Protein AF-A0A527W1V8-F1 (afdb_monomer)

Secondary structure (DSSP, 8-state):
--SHHHHHHHHHHHH----TT----TTS---S---HHHHHHHHHHHHHHTT-SEEEEEEEPS-GGG--EEEEEETTTTS--HHHHHHTSGGGHHHHHHHTT----EEEE-S--TTHHHHHHT-TT-EE---SSTT-EEEEEEEEEGGGEEEEEEEE-TT----HHHHHHHHHHHHTT--

Nearest PDB structures (foldseek):
  6cbq-assembly1_A  TM=5.911E-01  e=3.762E-04  Pseudomonas aeruginosa
  4d2o-assembly2_B  TM=4.724E-01  e=5.313E-01  Citrobacter freundii
  6sua-assembly2_C  TM=4.058E-01  e=2.717E+00  Homo sapiens
  5f82-assembly2_B  TM=4.172E-01  e=3.460E+00  Pseudomonas aeruginosa
  3tsg-assembly2_B  TM=4.278E-01  e=4.406E+00  Acinetobacter baumannii

Mean predicted aligned error: 10.1 Å

Sequence (179 aa):
MKHAQVKEAAAALFNDQRNPFGAFSLGSETHHAATIPDAVRRCRWIAVDINASAFGLYFVSPSPERARLVACFDSDYPSTAVATKFISGANGEDVVRHSRVSTAPRWWADDGIAGSRQVFQSLAWAEPTAPLAPGTNGIALPVHADRGQCGLVVFLGSEMALSDDTLCEIHARSFALFA

Structure (mmCIF, N/CA/C/O backbone):
data_AF-A0A527W1V8-F1
#
_entry.id   AF-A0A527W1V8-F1
#
loop_
_atom_site.group_PDB
_atom_site.id
_atom_site.type_symbol
_atom_site.label_atom_id
_atom_site.label_alt_id
_atom_site.label_comp_id
_atom_site.label_asym_id
_atom_site.label_entity_id
_atom_site.label_seq_id
_atom_site.pdbx_PDB_ins_code
_atom_site.Cartn_x
_atom_site.Cartn_y
_atom_site.Cartn_z
_atom_site.occupancy
_atom_site.B_iso_or_equiv
_atom_site.auth_seq_id
_atom_site.auth_comp_id
_atom_site.auth_asym_id
_atom_site.auth_atom_id
_atom_site.pdbx_PDB_model_num
ATOM 1 N N . MET A 1 1 ? 7.819 -43.678 20.811 1.00 53.12 1 MET A N 1
ATOM 2 C CA . MET A 1 1 ? 6.892 -43.158 19.778 1.00 53.12 1 MET A CA 1
ATOM 3 C C . MET A 1 1 ? 6.247 -41.863 20.272 1.00 53.12 1 MET A C 1
ATOM 5 O O . MET A 1 1 ? 5.216 -41.966 20.921 1.00 53.12 1 MET A O 1
ATOM 9 N N . LYS A 1 2 ? 6.861 -40.670 20.111 1.00 53.88 2 LYS A N 1
ATOM 10 C CA . LYS A 1 2 ? 6.212 -39.438 20.633 1.00 53.88 2 LYS A CA 1
ATOM 11 C C . LYS A 1 2 ? 6.637 -38.044 20.134 1.00 53.88 2 LYS A C 1
ATOM 13 O O . LYS A 1 2 ? 6.031 -37.083 20.576 1.00 53.88 2 LYS A O 1
ATOM 18 N N . HIS A 1 3 ? 7.586 -37.886 19.207 1.00 44.41 3 HIS A N 1
ATOM 19 C CA . HIS A 1 3 ? 7.917 -36.541 18.681 1.00 44.41 3 HIS A CA 1
ATOM 20 C C . HIS A 1 3 ? 7.913 -36.442 17.153 1.00 44.41 3 HIS A C 1
ATOM 22 O O . HIS A 1 3 ? 7.476 -35.427 16.620 1.00 44.41 3 HIS A O 1
ATOM 28 N N . ALA A 1 4 ? 8.300 -37.506 16.445 1.00 47.44 4 ALA A N 1
ATOM 29 C CA . ALA A 1 4 ? 8.276 -37.522 14.981 1.00 47.44 4 ALA A CA 1
ATOM 30 C C . ALA A 1 4 ? 6.845 -37.417 14.414 1.00 47.44 4 ALA A C 1
ATOM 32 O O . ALA A 1 4 ? 6.581 -36.563 13.578 1.00 47.44 4 ALA A O 1
ATOM 33 N N . GLN A 1 5 ? 5.898 -38.185 14.967 1.00 51.88 5 GLN A N 1
ATOM 34 C CA . GLN A 1 5 ? 4.497 -38.200 14.514 1.00 51.88 5 GLN A CA 1
ATOM 35 C C . GLN A 1 5 ? 3.748 -36.879 14.762 1.00 51.88 5 GLN A C 1
ATOM 37 O O . GLN A 1 5 ? 2.849 -36.535 14.004 1.00 51.88 5 GLN A O 1
ATOM 42 N N . VAL A 1 6 ? 4.123 -36.109 15.791 1.00 54.50 6 VAL A N 1
ATOM 43 C CA . VAL A 1 6 ? 3.497 -34.803 16.083 1.00 54.50 6 VAL A CA 1
ATOM 44 C C . VAL A 1 6 ? 3.966 -33.741 15.086 1.00 54.50 6 VAL A C 1
ATOM 46 O O . VAL A 1 6 ? 3.180 -32.902 14.658 1.00 54.50 6 VAL A O 1
ATOM 49 N N . LYS A 1 7 ? 5.236 -33.805 14.670 1.00 52.09 7 LYS A N 1
ATOM 50 C CA . LYS A 1 7 ? 5.808 -32.889 13.676 1.00 52.09 7 LYS A CA 1
ATOM 51 C C . LYS A 1 7 ? 5.225 -33.135 12.282 1.00 52.09 7 LYS A C 1
ATOM 53 O O . LYS A 1 7 ? 4.950 -32.188 11.555 1.00 52.09 7 LYS A O 1
ATOM 58 N N . GLU A 1 8 ? 4.993 -34.401 11.952 1.00 49.06 8 GLU A N 1
ATOM 59 C CA . GLU A 1 8 ? 4.400 -34.834 10.686 1.00 49.06 8 GLU A CA 1
ATOM 60 C C . GLU A 1 8 ? 2.903 -34.478 10.604 1.00 49.06 8 GLU A C 1
ATOM 62 O O . GLU A 1 8 ? 2.447 -33.957 9.590 1.00 49.06 8 GLU A O 1
ATOM 67 N N . ALA A 1 9 ? 2.159 -34.628 11.708 1.00 49.16 9 ALA A N 1
ATOM 68 C CA . ALA A 1 9 ? 0.758 -34.205 11.799 1.00 49.16 9 ALA A CA 1
ATOM 69 C C . ALA A 1 9 ? 0.583 -32.672 11.767 1.00 49.16 9 ALA A C 1
ATOM 71 O O . ALA A 1 9 ? -0.358 -32.174 11.153 1.00 49.16 9 ALA A O 1
ATOM 72 N N . ALA A 1 10 ? 1.497 -31.912 12.382 1.00 48.56 10 ALA A N 1
ATOM 73 C CA . ALA A 1 10 ? 1.484 -30.451 12.309 1.00 48.56 10 ALA A CA 1
ATOM 74 C C . ALA A 1 10 ? 1.808 -29.952 10.891 1.00 48.56 10 ALA A C 1
ATOM 76 O O . ALA A 1 10 ? 1.121 -29.071 10.384 1.00 48.56 10 ALA A O 1
ATOM 77 N N . ALA A 1 11 ? 2.797 -30.553 10.220 1.00 49.84 11 ALA A N 1
ATOM 78 C CA . ALA A 1 11 ? 3.128 -30.225 8.834 1.00 49.84 11 ALA A CA 1
ATOM 79 C C . ALA A 1 11 ? 1.966 -30.524 7.869 1.00 49.84 11 ALA A C 1
ATOM 81 O O . ALA A 1 11 ? 1.719 -29.741 6.956 1.00 49.84 11 ALA A O 1
ATOM 82 N N . ALA A 1 12 ? 1.215 -31.605 8.101 1.00 47.03 12 ALA A N 1
ATOM 83 C CA . ALA A 1 12 ? 0.026 -31.929 7.316 1.00 47.03 12 ALA A CA 1
ATOM 84 C C . ALA A 1 12 ? -1.100 -30.888 7.482 1.00 47.03 12 ALA A C 1
ATOM 86 O O . ALA A 1 12 ? -1.740 -30.535 6.498 1.00 47.03 12 ALA A O 1
ATOM 87 N N . LEU A 1 13 ? -1.293 -30.334 8.687 1.00 47.06 13 LEU A N 1
ATOM 88 C CA . LEU A 1 13 ? -2.313 -29.308 8.957 1.00 47.06 13 LEU A CA 1
ATOM 89 C C . LEU A 1 13 ? -2.000 -27.948 8.309 1.00 47.06 13 LEU A C 1
ATOM 91 O O . LEU A 1 13 ? -2.918 -27.275 7.851 1.00 47.06 13 LEU A O 1
ATOM 95 N N . PHE A 1 14 ? -0.724 -27.556 8.220 1.00 48.41 14 PHE A N 1
ATOM 96 C CA . PHE A 1 14 ? -0.320 -26.328 7.513 1.00 48.41 14 PHE A CA 1
ATOM 97 C C . PHE A 1 14 ? -0.379 -26.465 5.986 1.00 48.41 14 PHE A C 1
ATOM 99 O O . PHE A 1 14 ? -0.530 -25.466 5.287 1.00 48.41 14 PHE A O 1
ATOM 106 N N . ASN A 1 15 ? -0.283 -27.689 5.462 1.00 46.31 15 ASN A N 1
ATOM 107 C CA . ASN A 1 15 ? -0.299 -27.946 4.021 1.00 46.31 15 ASN A CA 1
ATOM 108 C C . ASN A 1 15 ? -1.724 -28.080 3.444 1.00 46.31 15 ASN A C 1
ATOM 110 O O . ASN A 1 15 ? -1.905 -28.023 2.229 1.00 46.31 15 ASN A O 1
ATOM 114 N N . ASP A 1 16 ? -2.734 -28.251 4.307 1.00 40.59 16 ASP A N 1
ATOM 115 C CA . ASP A 1 16 ? -4.131 -28.486 3.915 1.00 40.59 16 ASP A CA 1
ATOM 116 C C . ASP A 1 16 ? -5.007 -27.220 3.880 1.00 40.59 16 ASP A C 1
ATOM 118 O O . ASP A 1 16 ? -6.198 -27.304 3.572 1.00 40.59 16 ASP A O 1
ATOM 122 N N . GLN A 1 17 ? -4.438 -26.020 4.075 1.00 43.31 17 GLN A N 1
ATOM 123 C CA . GLN A 1 17 ? -5.084 -24.778 3.625 1.00 43.31 17 GLN A CA 1
ATOM 124 C C . GLN A 1 17 ? -5.008 -24.674 2.093 1.00 43.31 17 GLN A C 1
ATOM 126 O O . GLN A 1 17 ? -4.329 -23.831 1.507 1.00 43.31 17 GLN A O 1
ATOM 131 N N . ARG A 1 18 ? -5.734 -25.570 1.421 1.00 44.97 18 ARG A N 1
ATOM 132 C CA . ARG A 1 18 ? -5.989 -25.526 -0.016 1.00 44.97 18 ARG A CA 1
ATOM 133 C C . ARG A 1 18 ? -6.897 -24.338 -0.322 1.00 44.97 18 ARG A C 1
ATOM 135 O O . ARG A 1 18 ? -8.117 -24.461 -0.376 1.00 44.97 18 ARG A O 1
ATOM 142 N N . ASN A 1 19 ? -6.281 -23.182 -0.546 1.00 44.94 19 ASN A N 1
ATOM 143 C CA . ASN A 1 19 ? -6.909 -22.081 -1.263 1.00 44.94 19 ASN A CA 1
ATOM 144 C C . ASN A 1 19 ? -7.296 -22.598 -2.671 1.00 44.94 19 ASN A C 1
ATOM 146 O O . ASN A 1 19 ? -6.434 -23.184 -3.337 1.00 44.94 19 ASN A O 1
ATOM 150 N N . PRO A 1 20 ? -8.544 -22.418 -3.154 1.00 42.06 20 PRO A N 1
ATOM 151 C CA . PRO A 1 20 ? -9.000 -22.917 -4.461 1.00 42.06 20 PRO A CA 1
ATOM 152 C C . PRO A 1 20 ? -8.223 -22.375 -5.679 1.00 42.06 20 PRO A C 1
ATOM 154 O O . PRO A 1 20 ? -8.508 -22.773 -6.805 1.00 42.06 20 PRO A O 1
ATOM 157 N N . PHE A 1 21 ? -7.223 -21.510 -5.466 1.00 48.81 21 PHE A N 1
ATOM 158 C CA . PHE A 1 21 ? -6.345 -20.944 -6.495 1.00 48.81 21 PHE A CA 1
ATOM 159 C C . PHE A 1 21 ? -4.847 -21.249 -6.299 1.00 48.81 21 PHE A C 1
ATOM 161 O O . PHE A 1 21 ? -4.012 -20.642 -6.965 1.00 48.81 21 PHE A O 1
ATOM 168 N N . GLY A 1 22 ? -4.508 -22.213 -5.437 1.00 40.72 22 GLY A N 1
ATOM 169 C CA . GLY A 1 22 ? -3.139 -22.692 -5.227 1.00 40.72 22 GLY A CA 1
ATOM 170 C C . GLY A 1 22 ? -2.504 -22.160 -3.943 1.00 40.72 22 GLY A C 1
ATOM 171 O O . GLY A 1 22 ? -2.645 -20.990 -3.591 1.00 40.72 22 GLY A O 1
ATOM 172 N N . ALA A 1 23 ? -1.813 -23.046 -3.224 1.00 42.75 23 ALA A N 1
ATOM 173 C CA . ALA A 1 23 ? -1.013 -22.692 -2.061 1.00 42.75 23 ALA A CA 1
ATOM 174 C C . ALA A 1 23 ? 0.249 -21.958 -2.529 1.00 42.75 23 ALA A C 1
ATOM 176 O O . ALA A 1 23 ? 1.003 -22.467 -3.360 1.00 42.75 23 ALA A O 1
ATOM 177 N N . PHE A 1 24 ? 0.481 -20.757 -2.004 1.00 45.84 24 PHE A N 1
ATOM 178 C CA . PHE A 1 24 ? 1.740 -20.056 -2.208 1.00 45.84 24 PHE A CA 1
ATOM 179 C C . PHE A 1 24 ? 2.816 -20.769 -1.375 1.00 45.84 24 PHE A C 1
ATOM 181 O O . PHE A 1 24 ? 2.990 -20.489 -0.193 1.00 45.84 24 PHE A O 1
ATOM 188 N N . SER A 1 25 ? 3.500 -21.754 -1.958 1.00 44.41 25 SER A N 1
ATOM 189 C CA . SER A 1 25 ? 4.665 -22.375 -1.326 1.00 44.41 25 SER A CA 1
ATOM 190 C C . SER A 1 25 ? 5.898 -21.512 -1.581 1.00 44.41 25 SER A C 1
ATOM 192 O O . SER A 1 25 ? 6.248 -21.259 -2.736 1.00 44.41 25 SER A O 1
ATOM 194 N N . LEU A 1 26 ? 6.578 -21.098 -0.504 1.00 39.81 26 LEU A N 1
ATOM 195 C CA . LEU A 1 26 ? 7.950 -20.581 -0.542 1.00 39.81 26 LEU A CA 1
ATOM 196 C C . LEU A 1 26 ? 8.849 -21.626 -1.230 1.00 39.81 26 LEU A C 1
ATOM 198 O O . LEU A 1 26 ? 9.308 -22.568 -0.590 1.00 39.81 26 LEU A O 1
ATOM 202 N N . GLY A 1 27 ? 9.031 -21.509 -2.546 1.00 37.62 27 GLY A N 1
ATOM 203 C CA . GLY A 1 27 ? 9.784 -22.470 -3.360 1.00 37.62 27 GLY A CA 1
ATOM 204 C C . GLY A 1 27 ? 9.177 -22.804 -4.726 1.00 37.62 27 GLY A C 1
ATOM 205 O O . GLY A 1 27 ? 9.836 -23.481 -5.509 1.00 37.62 27 GLY A O 1
ATOM 206 N N . SER A 1 28 ? 7.962 -22.344 -5.047 1.00 43.03 28 SER A N 1
ATOM 207 C CA . SER A 1 28 ? 7.440 -22.449 -6.418 1.00 43.03 28 SER A CA 1
ATOM 208 C C . SER A 1 28 ? 8.150 -21.441 -7.323 1.00 43.03 28 SER A C 1
ATOM 210 O O . SER A 1 28 ? 8.181 -20.256 -7.004 1.00 43.03 28 SER A O 1
ATOM 212 N N . GLU A 1 29 ? 8.697 -21.913 -8.444 1.00 39.53 29 GLU A N 1
ATOM 213 C CA . GLU A 1 29 ? 9.436 -21.138 -9.449 1.00 39.53 29 GLU A CA 1
ATOM 214 C C . GLU A 1 29 ? 8.774 -19.783 -9.767 1.00 39.53 29 GLU A C 1
ATOM 216 O O . GLU A 1 29 ? 7.755 -19.698 -10.457 1.00 39.53 29 GLU A O 1
ATOM 221 N N . THR A 1 30 ? 9.373 -18.695 -9.282 1.00 46.50 30 THR A N 1
ATOM 222 C CA . THR A 1 30 ? 9.027 -17.319 -9.652 1.00 46.50 30 THR A CA 1
ATOM 223 C C . THR A 1 30 ? 9.681 -16.994 -10.994 1.00 46.50 30 THR A C 1
ATOM 225 O O . THR A 1 30 ? 10.710 -16.335 -11.059 1.00 46.50 30 THR A O 1
ATOM 228 N N . HIS A 1 31 ? 9.133 -17.535 -12.081 1.00 43.09 31 HIS A N 1
ATOM 229 C CA . HIS A 1 31 ? 9.553 -17.192 -13.446 1.00 43.09 31 HIS A CA 1
ATOM 230 C C . HIS A 1 31 ? 8.354 -17.029 -14.385 1.00 43.09 31 HIS A C 1
ATOM 232 O O . HIS A 1 31 ? 8.367 -17.478 -15.527 1.00 43.09 31 HIS A O 1
ATOM 238 N N . HIS A 1 32 ? 7.289 -16.379 -13.922 1.00 48.69 32 HIS A N 1
ATOM 239 C CA . HIS A 1 32 ? 6.312 -15.786 -14.831 1.00 48.69 32 HIS A CA 1
ATOM 240 C C . HIS A 1 32 ? 6.294 -14.290 -14.575 1.00 48.69 32 HIS A C 1
ATOM 242 O O . HIS A 1 32 ? 5.930 -13.867 -13.482 1.00 48.69 32 HIS A O 1
ATOM 248 N N . ALA A 1 33 ? 6.680 -13.509 -15.590 1.00 52.47 33 ALA A N 1
ATOM 249 C CA . ALA A 1 33 ? 6.511 -12.064 -15.580 1.00 52.47 33 ALA A CA 1
ATOM 250 C C . ALA A 1 33 ? 5.040 -11.770 -15.264 1.00 52.47 33 ALA A C 1
ATOM 252 O O . ALA A 1 33 ? 4.161 -12.050 -16.084 1.00 52.47 33 ALA A O 1
ATOM 253 N N . ALA A 1 34 ? 4.768 -11.299 -14.045 1.00 68.81 34 ALA A N 1
ATOM 254 C CA . ALA A 1 34 ? 3.409 -11.081 -13.586 1.00 68.81 34 ALA A CA 1
ATOM 255 C C . ALA A 1 34 ? 2.723 -10.090 -14.532 1.00 68.81 34 ALA A C 1
ATOM 257 O O . ALA A 1 34 ? 3.198 -8.972 -14.743 1.00 68.81 34 ALA A O 1
ATOM 258 N N . THR A 1 35 ? 1.607 -10.501 -15.135 1.00 88.25 35 THR A N 1
ATOM 259 C CA . THR A 1 35 ? 0.792 -9.568 -15.912 1.00 88.25 35 THR A CA 1
ATOM 260 C C . THR A 1 35 ? 0.148 -8.552 -14.962 1.00 88.25 35 THR A C 1
ATOM 262 O O . THR A 1 35 ? -0.026 -8.830 -13.773 1.00 88.25 35 THR A O 1
ATOM 265 N N . ILE A 1 36 ? -0.254 -7.377 -15.461 1.00 90.25 36 ILE A N 1
ATOM 266 C CA . ILE A 1 36 ? -0.986 -6.394 -14.637 1.00 90.25 36 ILE A CA 1
ATOM 267 C C . ILE A 1 36 ? -2.221 -7.032 -13.959 1.00 90.25 36 ILE A C 1
ATOM 269 O O . ILE A 1 36 ? -2.368 -6.860 -12.749 1.00 90.25 36 ILE A O 1
ATOM 273 N N . PRO A 1 37 ? -3.070 -7.824 -14.650 1.00 92.94 37 PRO A N 1
ATOM 274 C CA . PRO A 1 37 ? -4.161 -8.554 -14.000 1.00 92.94 37 PRO A CA 1
ATOM 275 C C . PRO A 1 37 ? -3.725 -9.495 -12.867 1.00 92.94 37 PRO A C 1
ATOM 277 O O . PRO A 1 37 ? -4.434 -9.606 -11.864 1.00 92.94 37 PRO A O 1
ATOM 280 N N . ASP A 1 38 ? -2.574 -10.162 -12.990 1.00 91.06 38 ASP A N 1
ATOM 281 C CA . ASP A 1 38 ? -2.059 -11.033 -11.927 1.00 91.06 38 ASP A CA 1
ATOM 282 C C . ASP A 1 38 ? -1.594 -10.225 -10.715 1.00 91.06 38 ASP A C 1
ATOM 284 O O . ASP A 1 38 ? -1.910 -10.590 -9.582 1.00 91.06 38 ASP A O 1
ATOM 288 N N . ALA A 1 39 ? -0.912 -9.100 -10.942 1.00 92.56 39 ALA A N 1
ATOM 289 C CA . ALA A 1 39 ? -0.515 -8.184 -9.879 1.00 92.56 39 ALA A CA 1
ATOM 290 C C . ALA A 1 39 ? -1.742 -7.601 -9.154 1.00 92.56 39 ALA A C 1
ATOM 292 O O . ALA A 1 39 ? -1.804 -7.636 -7.927 1.00 92.56 39 ALA A O 1
ATOM 293 N N . VAL A 1 40 ? -2.773 -7.180 -9.897 1.00 95.56 40 VAL A N 1
ATOM 294 C CA . VAL A 1 40 ? -4.064 -6.731 -9.340 1.00 95.56 40 VAL A CA 1
ATOM 295 C C . VAL A 1 40 ? -4.701 -7.828 -8.484 1.00 95.56 40 VAL A C 1
ATOM 297 O O . VAL A 1 40 ? -5.159 -7.556 -7.373 1.00 95.56 40 VAL A O 1
ATOM 300 N N . ARG A 1 41 ? -4.715 -9.084 -8.958 1.00 94.44 41 ARG A N 1
ATOM 301 C CA . ARG A 1 41 ? -5.256 -10.221 -8.195 1.00 94.44 41 ARG A CA 1
ATOM 302 C C . ARG A 1 41 ? -4.478 -10.449 -6.896 1.00 94.44 41 ARG A C 1
ATOM 304 O O . ARG A 1 41 ? -5.097 -10.669 -5.860 1.00 94.44 41 ARG A O 1
ATOM 311 N N . ARG A 1 42 ? -3.144 -10.385 -6.932 1.00 94.75 42 ARG A N 1
ATOM 312 C CA . ARG A 1 42 ? -2.296 -10.527 -5.736 1.00 94.75 42 ARG A CA 1
ATOM 313 C C . ARG A 1 42 ? -2.543 -9.395 -4.734 1.00 94.75 42 ARG A C 1
ATOM 315 O O . ARG A 1 42 ? -2.720 -9.682 -3.554 1.00 94.75 42 ARG A O 1
ATOM 322 N N . CYS A 1 43 ? -2.650 -8.146 -5.191 1.00 96.25 43 CYS A N 1
ATOM 323 C CA . CYS A 1 43 ? -2.986 -7.014 -4.323 1.00 96.25 43 CYS A CA 1
ATOM 324 C C . CYS A 1 43 ? -4.377 -7.145 -3.690 1.00 96.25 43 CYS A C 1
ATOM 326 O O . CYS A 1 43 ? -4.528 -6.818 -2.518 1.00 96.25 43 CYS A O 1
ATOM 328 N N . ARG A 1 44 ? -5.375 -7.677 -4.416 1.00 96.75 44 ARG A N 1
ATOM 329 C CA . ARG A 1 44 ? -6.706 -7.972 -3.847 1.00 96.75 44 ARG A CA 1
ATOM 330 C C . ARG A 1 44 ? -6.624 -8.936 -2.670 1.00 96.75 44 ARG A C 1
ATOM 332 O O . ARG A 1 44 ? -7.260 -8.686 -1.657 1.00 96.75 44 ARG A O 1
ATOM 339 N N . TRP A 1 45 ? -5.832 -10.001 -2.786 1.00 95.56 45 TRP A N 1
ATOM 340 C CA . TRP A 1 45 ? -5.645 -10.943 -1.680 1.00 95.56 45 TRP A CA 1
ATOM 341 C C . TRP A 1 45 ? -4.968 -10.293 -0.478 1.00 95.56 45 TRP A C 1
ATOM 343 O O . TRP A 1 45 ? -5.452 -10.448 0.633 1.00 95.56 45 TRP A O 1
ATOM 353 N N . ILE A 1 46 ? -3.911 -9.504 -0.702 1.00 97.19 46 ILE A N 1
ATOM 354 C CA . ILE A 1 46 ? -3.256 -8.764 0.386 1.00 97.19 46 ILE A CA 1
ATOM 355 C C . ILE A 1 46 ? -4.255 -7.825 1.074 1.00 97.19 46 ILE A C 1
ATOM 357 O O . ILE A 1 46 ? -4.316 -7.793 2.298 1.00 97.19 46 ILE A O 1
ATOM 361 N N . ALA A 1 47 ? -5.061 -7.095 0.296 1.00 97.81 47 ALA A N 1
ATOM 362 C CA . ALA A 1 47 ? -6.066 -6.186 0.832 1.00 97.81 47 ALA A CA 1
ATOM 363 C C . ALA A 1 47 ? -7.110 -6.920 1.688 1.00 97.81 47 ALA A C 1
ATOM 365 O O . ALA A 1 47 ? -7.440 -6.441 2.766 1.00 97.81 47 ALA A O 1
ATOM 366 N N . VAL A 1 48 ? -7.577 -8.097 1.253 1.00 97.62 48 VAL A N 1
ATOM 367 C CA . VAL A 1 48 ? -8.490 -8.944 2.039 1.00 97.62 48 VAL A CA 1
ATOM 368 C C . VAL A 1 48 ? -7.854 -9.372 3.362 1.00 97.62 48 VAL A C 1
ATOM 370 O O . VAL A 1 48 ? -8.498 -9.249 4.400 1.00 97.62 48 VAL A O 1
ATOM 373 N N . ASP A 1 49 ? -6.596 -9.816 3.345 1.00 96.56 49 ASP A N 1
ATOM 374 C CA . ASP A 1 49 ? -5.915 -10.338 4.538 1.00 96.56 49 ASP A CA 1
ATOM 375 C C . ASP A 1 49 ? -5.754 -9.283 5.645 1.00 96.56 49 ASP A C 1
ATOM 377 O O . ASP A 1 49 ? -5.794 -9.615 6.828 1.00 96.56 49 ASP A O 1
ATOM 381 N N . ILE A 1 50 ? -5.614 -8.009 5.267 1.00 96.94 50 ILE A N 1
ATOM 382 C CA . ILE A 1 50 ? -5.470 -6.883 6.208 1.00 96.94 50 ILE A CA 1
ATOM 383 C C . ILE A 1 50 ? -6.738 -6.042 6.347 1.00 96.94 50 ILE A C 1
ATOM 385 O O . ILE A 1 50 ? -6.693 -4.965 6.940 1.00 96.94 50 ILE A O 1
ATOM 389 N N . ASN A 1 51 ? -7.855 -6.496 5.779 1.00 97.50 51 ASN A N 1
ATOM 390 C CA . ASN A 1 51 ? -9.129 -5.779 5.749 1.00 97.50 51 ASN A CA 1
ATOM 391 C C . ASN A 1 51 ? -9.030 -4.336 5.194 1.00 97.50 51 ASN A C 1
ATOM 393 O O . ASN A 1 51 ? -9.658 -3.399 5.691 1.00 97.50 51 ASN A O 1
ATOM 397 N N . ALA A 1 52 ? -8.213 -4.138 4.159 1.00 97.75 52 ALA A N 1
ATOM 398 C CA . ALA A 1 52 ? -8.177 -2.902 3.385 1.00 97.75 52 ALA A CA 1
ATOM 399 C C . ALA A 1 52 ? -9.322 -2.879 2.360 1.00 97.75 52 ALA A C 1
ATOM 401 O O . ALA A 1 52 ? -9.570 -3.856 1.652 1.00 97.75 52 ALA A O 1
ATOM 402 N N . SER A 1 53 ? -9.999 -1.739 2.240 1.00 96.75 53 SER A N 1
ATOM 403 C CA . SER A 1 53 ? -11.105 -1.540 1.299 1.00 96.75 53 SER A CA 1
ATOM 404 C C . SER A 1 53 ? -10.641 -1.177 -0.112 1.00 96.75 53 SER A C 1
ATOM 406 O O . SER A 1 53 ? -11.384 -1.376 -1.073 1.00 96.75 53 SER A O 1
ATOM 408 N N . ALA A 1 54 ? -9.419 -0.661 -0.259 1.00 97.50 54 ALA A N 1
ATOM 409 C CA . ALA A 1 54 ? -8.824 -0.346 -1.551 1.00 97.50 54 ALA A CA 1
ATOM 410 C C . ALA A 1 54 ? -7.299 -0.500 -1.527 1.00 97.50 54 ALA A C 1
ATOM 412 O O . ALA A 1 54 ? -6.663 -0.522 -0.472 1.00 97.50 54 ALA A O 1
ATOM 413 N N . PHE A 1 55 ? -6.707 -0.581 -2.716 1.00 98.00 55 PHE A N 1
ATOM 414 C CA . PHE A 1 55 ? -5.261 -0.603 -2.898 1.00 98.00 55 PHE A CA 1
ATOM 415 C C . PHE A 1 55 ? -4.859 0.105 -4.190 1.00 98.00 55 PHE A C 1
ATOM 417 O O . PHE A 1 55 ? -5.671 0.266 -5.101 1.00 98.00 55 PHE A O 1
ATOM 424 N N . GLY A 1 56 ? -3.584 0.463 -4.297 1.00 96.62 56 GLY A N 1
ATOM 425 C CA . GLY A 1 56 ? -2.991 0.995 -5.516 1.00 96.62 56 GLY A CA 1
ATOM 426 C C . GLY A 1 56 ? -1.505 0.692 -5.605 1.00 96.62 56 GLY A C 1
ATOM 427 O O . GLY A 1 56 ? -0.818 0.620 -4.587 1.00 96.62 56 GLY A O 1
ATOM 428 N N . LEU A 1 57 ? -1.011 0.524 -6.830 1.00 95.62 57 LEU A N 1
ATOM 429 C CA . LEU A 1 57 ? 0.418 0.472 -7.112 1.00 95.62 57 LEU A CA 1
ATOM 430 C C . LEU A 1 57 ? 0.837 1.727 -7.874 1.00 95.62 57 LEU A C 1
ATOM 432 O O . LEU A 1 57 ? 0.251 2.062 -8.905 1.00 95.62 57 LEU A O 1
ATOM 436 N N . TYR A 1 58 ? 1.896 2.376 -7.401 1.00 94.12 58 TYR A N 1
ATOM 437 C CA . TYR A 1 58 ? 2.420 3.611 -7.969 1.00 94.12 58 TYR A CA 1
ATOM 438 C C . TYR A 1 58 ? 3.914 3.477 -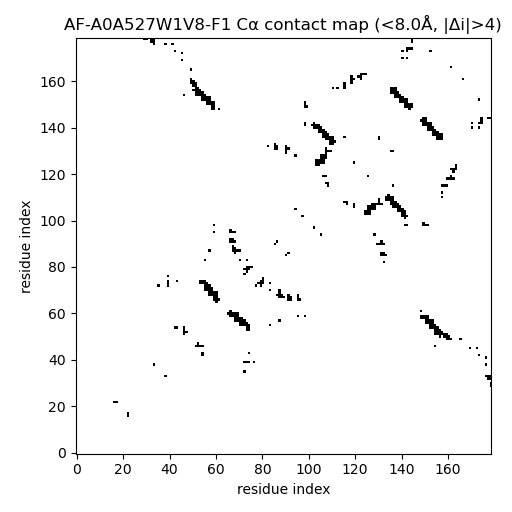8.246 1.00 94.12 58 TYR A C 1
ATOM 440 O O . TYR A 1 58 ? 4.661 2.999 -7.398 1.00 94.12 58 TYR A O 1
ATOM 448 N N . PHE A 1 59 ? 4.375 3.950 -9.400 1.00 91.62 59 PHE A N 1
ATOM 449 C CA . PHE A 1 59 ? 5.796 4.178 -9.631 1.00 91.62 59 PHE A CA 1
ATOM 450 C C . PHE A 1 59 ? 6.210 5.531 -9.073 1.00 91.62 59 PHE A C 1
ATOM 452 O O . PHE A 1 59 ? 5.508 6.532 -9.234 1.00 91.62 59 PHE A O 1
ATOM 459 N N . VAL A 1 60 ? 7.392 5.572 -8.472 1.00 90.38 60 VAL A N 1
ATOM 460 C CA . VAL A 1 60 ? 8.055 6.822 -8.128 1.00 90.38 60 VAL A CA 1
ATOM 461 C C . VAL A 1 60 ? 8.721 7.362 -9.391 1.00 90.38 60 VAL A C 1
ATOM 463 O O . VAL A 1 60 ? 9.520 6.672 -10.025 1.00 90.38 60 VAL A O 1
ATOM 466 N N . SER A 1 61 ? 8.395 8.596 -9.789 1.00 84.50 61 SER A N 1
ATOM 467 C CA . SER A 1 61 ? 9.026 9.218 -10.957 1.00 84.50 61 SER A CA 1
ATOM 468 C C . SER A 1 61 ? 10.551 9.239 -10.791 1.00 84.50 61 SER A C 1
ATOM 470 O O . SER A 1 61 ? 11.027 9.531 -9.697 1.00 84.50 61 SER A O 1
ATOM 472 N N . PRO A 1 62 ? 11.347 8.983 -11.846 1.00 75.38 62 PRO A N 1
ATOM 473 C CA . PRO A 1 62 ? 12.805 8.944 -11.728 1.00 75.38 62 PRO A CA 1
ATOM 474 C C . PRO A 1 62 ? 13.417 10.338 -11.522 1.00 75.38 62 PRO A C 1
ATOM 476 O O . PRO A 1 62 ? 14.463 10.453 -10.884 1.00 75.38 62 PRO A O 1
ATOM 479 N N . SER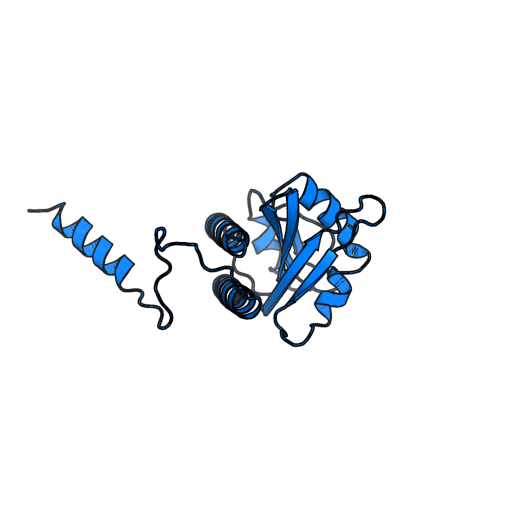 A 1 63 ? 12.745 11.403 -11.977 1.00 77.62 63 SER A N 1
ATOM 480 C CA . SER A 1 63 ? 13.226 12.786 -11.866 1.00 77.62 63 SER A CA 1
ATOM 481 C C . SER A 1 63 ? 13.101 13.338 -10.437 1.00 77.62 63 SER A C 1
ATOM 483 O O . SER A 1 63 ? 11.982 13.386 -9.919 1.00 77.62 63 SER A O 1
ATOM 485 N N . PRO A 1 64 ? 14.199 13.811 -9.815 1.00 69.19 64 PRO A N 1
ATOM 486 C CA . PRO A 1 64 ? 14.141 14.483 -8.518 1.00 69.19 64 PRO A CA 1
ATOM 487 C C . PRO A 1 64 ? 13.469 15.866 -8.596 1.00 69.19 64 PRO A C 1
ATOM 489 O O . PRO A 1 64 ? 12.834 16.282 -7.637 1.00 69.19 64 PRO A O 1
ATOM 492 N N . GLU A 1 65 ? 13.537 16.553 -9.742 1.00 71.31 65 GLU A N 1
ATOM 493 C CA . GLU A 1 65 ? 12.936 17.886 -9.949 1.00 71.31 65 GLU A CA 1
ATOM 494 C C . GLU A 1 65 ? 11.406 17.845 -10.089 1.00 71.31 65 GLU A C 1
ATOM 496 O O . GLU A 1 65 ? 10.729 18.870 -10.024 1.00 71.31 65 GLU A O 1
ATOM 501 N N . ARG A 1 66 ? 10.849 16.653 -10.332 1.00 73.31 66 ARG A N 1
ATOM 502 C CA . ARG A 1 66 ? 9.408 16.396 -10.445 1.00 73.31 66 ARG A CA 1
ATOM 503 C C . ARG A 1 66 ? 9.060 15.098 -9.727 1.00 73.31 66 ARG A C 1
ATOM 505 O O . ARG A 1 66 ? 8.570 14.151 -10.353 1.00 73.31 66 ARG A O 1
ATOM 512 N N . ALA A 1 67 ? 9.353 15.065 -8.431 1.00 81.38 67 ALA A N 1
ATOM 513 C CA . ALA A 1 67 ? 8.983 13.992 -7.520 1.00 81.38 67 ALA A CA 1
ATOM 514 C C . ALA A 1 67 ? 7.456 13.805 -7.517 1.00 81.38 67 ALA A C 1
ATOM 516 O O . ALA A 1 67 ? 6.716 14.635 -6.998 1.00 81.38 67 ALA A O 1
ATOM 517 N N . ARG A 1 68 ? 6.975 12.730 -8.147 1.00 88.12 68 ARG A N 1
ATOM 518 C CA . ARG A 1 68 ? 5.548 12.399 -8.211 1.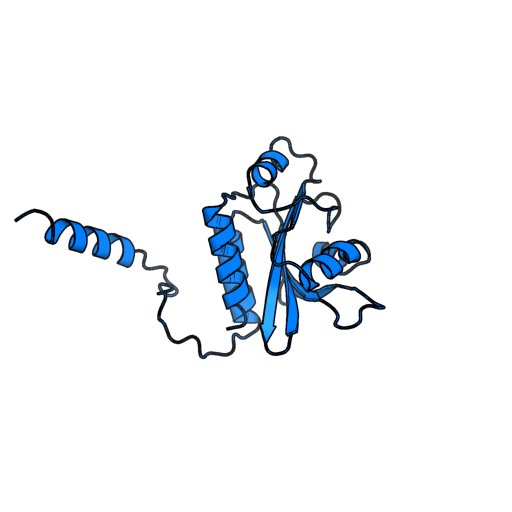00 88.12 68 ARG A CA 1
ATOM 519 C C . ARG A 1 68 ? 5.337 10.896 -8.213 1.00 88.12 68 ARG A C 1
ATOM 521 O O . ARG A 1 68 ? 6.203 10.144 -8.666 1.00 88.12 68 ARG A O 1
ATOM 528 N N . LEU A 1 69 ? 4.152 10.492 -7.787 1.00 91.75 69 LEU A N 1
ATOM 529 C CA . LEU A 1 69 ? 3.657 9.135 -7.952 1.00 91.75 69 LEU A CA 1
ATOM 530 C C . LEU A 1 69 ? 2.923 9.016 -9.291 1.00 91.75 69 LEU A C 1
ATOM 532 O O . LEU A 1 69 ? 2.168 9.904 -9.685 1.00 91.75 69 LEU A O 1
ATOM 536 N N . VAL A 1 70 ? 3.168 7.926 -10.010 1.00 91.44 70 VAL A N 1
ATOM 537 C CA . VAL A 1 70 ? 2.472 7.580 -11.252 1.00 91.44 70 VAL A CA 1
ATOM 538 C C . VAL A 1 70 ? 1.718 6.282 -11.016 1.00 91.44 70 VAL A C 1
ATOM 540 O O . VAL A 1 70 ? 2.339 5.239 -10.830 1.00 91.44 70 VAL A O 1
ATOM 543 N N . ALA A 1 71 ? 0.388 6.341 -11.006 1.00 92.81 71 ALA A N 1
ATOM 544 C CA . ALA A 1 71 ? -0.441 5.155 -10.822 1.00 92.81 71 ALA A CA 1
ATOM 545 C C . ALA A 1 71 ? -0.224 4.134 -11.950 1.00 92.81 71 ALA A C 1
ATOM 547 O O . ALA A 1 71 ? -0.265 4.481 -13.131 1.00 92.81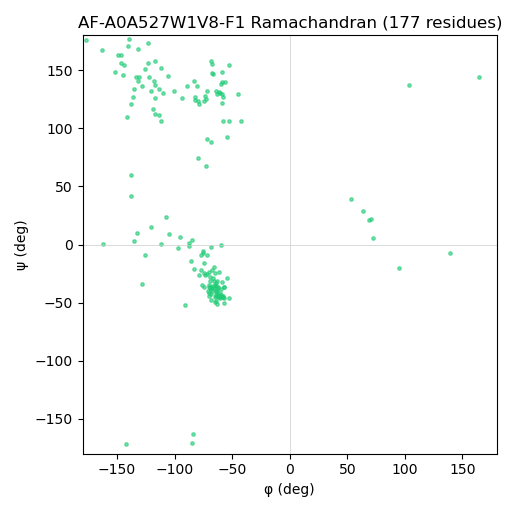 71 ALA A O 1
ATOM 548 N N . CYS A 1 72 ? -0.015 2.875 -11.571 1.00 92.69 72 CYS A N 1
ATOM 549 C CA . CYS A 1 72 ? 0.044 1.732 -12.483 1.00 92.69 72 CYS A CA 1
ATOM 550 C C . CYS A 1 72 ? -1.346 1.113 -12.638 1.00 92.69 72 CYS A C 1
ATOM 552 O O . CYS A 1 72 ? -1.827 0.905 -13.747 1.00 92.69 72 CYS A O 1
ATOM 554 N N . PHE A 1 73 ? -1.973 0.818 -11.500 1.00 95.31 73 PHE A N 1
ATOM 555 C CA . PHE A 1 73 ? -3.325 0.293 -11.363 1.00 95.31 73 PHE A CA 1
ATOM 556 C C . PHE A 1 73 ? -3.799 0.499 -9.919 1.00 95.31 73 PHE A C 1
ATOM 558 O O . PHE A 1 73 ? -2.997 0.774 -9.021 1.00 95.31 73 PHE A O 1
ATOM 565 N N . ASP A 1 74 ? -5.092 0.309 -9.693 1.00 96.94 74 ASP A N 1
ATOM 566 C CA . ASP A 1 74 ? -5.706 0.308 -8.369 1.00 96.94 74 ASP A CA 1
ATOM 567 C C . ASP A 1 74 ? -6.819 -0.747 -8.266 1.00 96.94 74 ASP A C 1
ATOM 569 O O . ASP A 1 74 ? -6.974 -1.604 -9.146 1.00 96.94 74 ASP A O 1
ATOM 573 N N . SER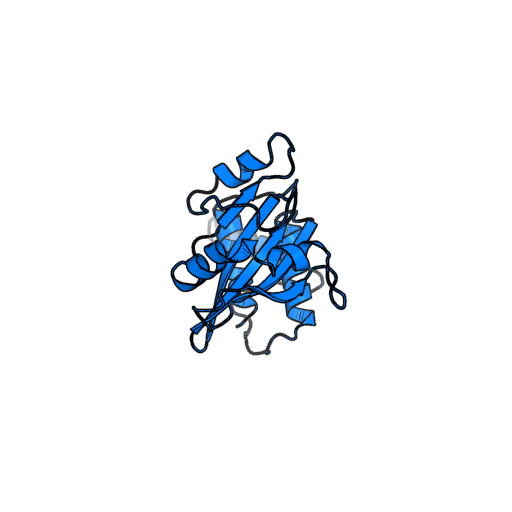 A 1 75 ? -7.561 -0.718 -7.160 1.00 96.88 75 SER A N 1
ATOM 574 C CA . SER A 1 75 ? -8.677 -1.624 -6.884 1.00 96.88 75 SER A CA 1
ATOM 575 C C . SER A 1 75 ? -9.750 -1.642 -7.978 1.00 96.88 75 SER A C 1
ATOM 577 O O . SER A 1 75 ? -10.361 -2.698 -8.190 1.00 96.88 75 SER A O 1
ATOM 579 N N . ASP A 1 76 ? -9.924 -0.533 -8.705 1.00 97.38 76 ASP A N 1
ATOM 580 C CA . ASP A 1 76 ? -10.963 -0.343 -9.722 1.00 97.38 76 ASP A CA 1
ATOM 581 C C . ASP A 1 76 ? -10.520 -0.827 -11.110 1.00 97.38 76 ASP A C 1
ATOM 583 O O . ASP A 1 76 ? -11.293 -0.728 -12.067 1.00 97.38 76 ASP A O 1
ATOM 587 N N . TYR A 1 77 ? -9.304 -1.378 -11.241 1.00 96.06 77 TYR A N 1
ATOM 588 C CA . TYR A 1 77 ? -8.780 -1.904 -12.502 1.00 96.06 77 TYR A CA 1
ATOM 589 C C . TYR A 1 77 ? -9.830 -2.758 -13.254 1.00 96.06 77 TYR A C 1
ATOM 591 O O . TYR A 1 77 ? -10.405 -3.683 -12.662 1.00 96.06 77 TYR A O 1
ATOM 599 N N . PRO A 1 78 ? -10.070 -2.501 -14.561 1.00 94.69 78 PRO A N 1
ATOM 600 C CA . PRO A 1 78 ? -9.283 -1.650 -15.469 1.00 94.69 78 PRO A CA 1
ATOM 601 C C . PRO A 1 78 ? -9.622 -0.147 -15.440 1.00 94.69 78 PRO A C 1
ATOM 603 O O . PRO A 1 78 ? -9.074 0.610 -16.238 1.00 94.69 78 PRO A O 1
ATOM 606 N N . SER A 1 79 ? -10.524 0.288 -14.559 1.00 95.50 79 SER A N 1
ATOM 607 C CA . SER A 1 79 ? -10.800 1.707 -14.295 1.00 95.50 79 SER A CA 1
ATOM 608 C C . SER A 1 79 ? -9.815 2.284 -13.267 1.00 95.50 79 SER A C 1
ATOM 610 O O . SER A 1 79 ? -8.796 1.669 -12.955 1.00 95.50 79 SER A O 1
ATOM 612 N N . THR A 1 80 ? -10.069 3.506 -12.794 1.00 94.25 80 THR A N 1
ATOM 613 C CA . THR A 1 80 ? -9.210 4.200 -11.825 1.00 94.25 80 THR A CA 1
ATOM 614 C C . THR A 1 80 ? -10.062 4.868 -10.759 1.00 94.25 80 THR A C 1
ATOM 616 O O . THR A 1 80 ? -10.939 5.678 -11.079 1.00 94.25 80 THR A O 1
ATOM 619 N N . ALA A 1 81 ? -9.751 4.577 -9.502 1.00 92.38 81 ALA A N 1
ATOM 620 C CA . ALA A 1 81 ? -10.424 5.123 -8.340 1.00 92.38 81 ALA A CA 1
ATOM 621 C C . ALA A 1 81 ? -10.164 6.630 -8.181 1.00 92.38 81 ALA A C 1
ATOM 623 O O . ALA A 1 81 ? -9.137 7.184 -8.589 1.00 92.38 81 ALA A O 1
ATOM 624 N N . VAL A 1 82 ? -11.084 7.324 -7.510 1.00 90.31 82 VAL A N 1
ATOM 625 C CA . VAL A 1 82 ? -10.925 8.755 -7.199 1.00 90.31 82 VAL A CA 1
ATOM 626 C C . VAL A 1 82 ? -9.731 8.994 -6.264 1.00 90.31 82 VAL A C 1
ATOM 628 O O . VAL A 1 82 ? -8.958 9.924 -6.497 1.00 90.31 82 VAL A O 1
ATOM 631 N N . ALA A 1 83 ? -9.529 8.131 -5.261 1.00 90.44 83 ALA A N 1
ATOM 632 C CA . ALA A 1 83 ? -8.411 8.223 -4.315 1.00 90.44 83 ALA A CA 1
ATOM 633 C C . ALA A 1 83 ? -7.042 8.212 -5.020 1.00 90.44 83 ALA A C 1
ATOM 635 O O . ALA A 1 83 ? -6.147 8.975 -4.659 1.00 90.44 83 ALA A O 1
ATOM 636 N N . THR A 1 84 ? -6.905 7.438 -6.101 1.00 92.31 84 THR A N 1
ATOM 637 C CA . THR A 1 84 ? -5.683 7.356 -6.915 1.00 92.31 84 THR A CA 1
ATOM 638 C C . THR A 1 84 ? -5.270 8.701 -7.508 1.00 92.31 84 THR A C 1
ATOM 640 O O . THR A 1 84 ? -4.072 8.976 -7.629 1.00 92.31 84 THR A O 1
ATOM 643 N N . LYS A 1 85 ? -6.235 9.573 -7.833 1.00 89.62 85 LYS A N 1
ATOM 644 C CA . LYS A 1 85 ? -5.959 10.927 -8.341 1.00 89.62 85 LYS A CA 1
ATOM 645 C C . LYS A 1 85 ? -5.373 11.833 -7.260 1.00 89.62 85 LYS A C 1
ATOM 647 O O . LYS A 1 85 ? -4.493 12.630 -7.567 1.00 89.62 85 LYS A O 1
ATOM 652 N N . PHE A 1 86 ? -5.827 11.691 -6.014 1.00 90.38 86 PHE A N 1
ATOM 653 C CA . PHE A 1 86 ? -5.262 12.418 -4.875 1.00 90.38 86 PHE A CA 1
ATOM 654 C C . PHE A 1 86 ? -3.844 11.937 -4.560 1.00 90.38 86 PHE A C 1
ATOM 656 O O . PHE A 1 86 ? -2.932 12.758 -4.484 1.00 90.38 86 PHE A O 1
ATOM 663 N N . ILE A 1 87 ? -3.644 10.617 -4.494 1.00 91.69 87 ILE A N 1
ATOM 664 C CA . ILE A 1 87 ? -2.344 10.001 -4.180 1.00 91.69 87 ILE A CA 1
ATOM 665 C C . ILE A 1 87 ? -1.289 10.340 -5.245 1.00 91.69 87 ILE A C 1
ATOM 667 O O . ILE A 1 87 ? -0.146 10.642 -4.916 1.00 91.69 87 ILE A O 1
ATOM 671 N N . SER A 1 88 ? -1.670 10.350 -6.527 1.00 89.44 88 SER A N 1
ATOM 672 C CA . SER A 1 88 ? -0.765 10.732 -7.627 1.00 89.44 88 SER A CA 1
ATOM 673 C C . SER A 1 88 ? -0.515 12.247 -7.721 1.00 89.44 88 SER A C 1
ATOM 675 O O . SER A 1 88 ? 0.266 12.694 -8.564 1.00 89.44 88 SER A O 1
ATOM 677 N N . GLY A 1 89 ? -1.210 13.047 -6.907 1.00 82.00 89 GLY A N 1
ATOM 678 C CA . GLY A 1 89 ? -1.126 14.504 -6.881 1.00 82.00 89 GLY A CA 1
ATOM 679 C C . GLY A 1 89 ? 0.029 15.046 -6.032 1.00 82.00 89 GLY A C 1
ATOM 680 O O . GLY A 1 89 ? 0.979 14.347 -5.687 1.00 82.00 89 GLY A O 1
ATOM 681 N N . ALA A 1 90 ? -0.057 16.333 -5.685 1.00 67.44 90 ALA A N 1
ATOM 682 C CA . ALA A 1 90 ? 1.013 17.069 -5.001 1.00 67.44 90 ALA A CA 1
ATOM 683 C C . ALA A 1 90 ? 1.310 16.583 -3.567 1.00 67.44 90 ALA A C 1
ATOM 685 O O . ALA A 1 90 ? 2.399 16.826 -3.056 1.00 67.44 90 ALA A O 1
ATOM 686 N N . ASN A 1 91 ? 0.384 15.858 -2.933 1.00 68.81 91 ASN A N 1
ATOM 687 C CA . ASN A 1 91 ? 0.542 15.374 -1.557 1.00 68.81 91 ASN A CA 1
ATOM 688 C C . ASN A 1 91 ? 1.568 14.232 -1.428 1.00 68.81 91 ASN A C 1
ATOM 690 O O . ASN A 1 91 ? 1.917 13.838 -0.320 1.00 68.81 91 ASN A O 1
ATOM 694 N N . GLY A 1 92 ? 2.054 13.691 -2.550 1.00 74.12 92 GLY A N 1
ATOM 695 C CA . GLY A 1 92 ? 2.961 12.547 -2.573 1.00 74.12 92 GLY A CA 1
ATOM 696 C C . GLY A 1 92 ? 4.454 12.879 -2.465 1.00 74.12 92 GLY A C 1
ATOM 697 O O . GLY A 1 92 ? 5.265 11.958 -2.498 1.00 74.12 92 GLY A O 1
ATOM 698 N N . GLU A 1 93 ? 4.865 14.148 -2.382 1.00 82.94 93 GLU A N 1
ATOM 699 C CA . GLU A 1 93 ? 6.292 14.496 -2.503 1.00 82.94 93 GLU A CA 1
ATOM 700 C C . GLU A 1 93 ? 7.156 13.882 -1.387 1.00 82.94 93 GLU A C 1
ATOM 702 O O . GLU A 1 93 ? 8.200 13.285 -1.664 1.00 82.94 93 GLU A O 1
ATOM 707 N N . ASP A 1 94 ? 6.704 13.951 -0.135 1.00 87.81 94 ASP A N 1
ATOM 708 C CA . ASP A 1 94 ? 7.453 13.396 0.995 1.00 87.81 94 ASP A CA 1
ATOM 709 C C . ASP A 1 94 ? 7.529 11.869 0.943 1.00 87.81 94 ASP A C 1
ATOM 711 O O . ASP A 1 94 ? 8.596 11.301 1.182 1.00 87.81 94 ASP A O 1
ATOM 715 N N . VAL A 1 95 ? 6.442 11.188 0.559 1.00 91.06 95 VAL A N 1
ATOM 716 C CA . VAL A 1 95 ? 6.466 9.726 0.402 1.00 91.06 95 VAL A CA 1
ATOM 717 C C . VAL A 1 95 ? 7.325 9.301 -0.794 1.00 91.06 95 VAL A C 1
ATOM 719 O O . VAL A 1 95 ? 7.993 8.271 -0.730 1.00 91.06 95 VAL A O 1
ATOM 722 N N . VAL A 1 96 ? 7.403 10.116 -1.853 1.00 91.06 96 VAL A N 1
ATOM 723 C CA . VAL A 1 96 ? 8.322 9.902 -2.981 1.00 91.06 96 VAL A CA 1
ATOM 724 C C . VAL A 1 96 ? 9.777 9.999 -2.531 1.00 91.06 96 VAL A C 1
ATOM 726 O O . VAL A 1 96 ? 10.573 9.120 -2.861 1.00 91.06 96 VAL A O 1
ATOM 729 N N . ARG A 1 97 ? 10.143 11.047 -1.783 1.00 89.94 97 ARG A N 1
ATOM 730 C CA . ARG A 1 97 ? 11.508 11.196 -1.253 1.00 89.94 97 ARG A CA 1
ATOM 731 C C . ARG A 1 97 ? 11.856 10.042 -0.318 1.00 89.94 97 ARG A C 1
ATOM 733 O O . ARG A 1 97 ? 12.922 9.455 -0.465 1.00 89.94 97 ARG A O 1
ATOM 740 N N . HIS A 1 98 ? 10.936 9.692 0.580 1.00 92.44 98 HIS A N 1
ATOM 741 C CA . HIS A 1 98 ? 11.083 8.583 1.520 1.00 92.44 98 HIS A CA 1
ATOM 742 C C . HIS A 1 98 ? 11.345 7.256 0.809 1.00 92.44 98 HIS A C 1
ATOM 744 O O . HIS A 1 98 ? 12.332 6.587 1.104 1.00 92.44 98 HIS A O 1
ATOM 750 N N . SER A 1 99 ? 10.527 6.924 -0.192 1.00 91.69 99 SER A N 1
ATOM 751 C CA . SER A 1 99 ? 10.617 5.644 -0.909 1.00 91.69 99 SER A CA 1
ATOM 752 C C . SER A 1 99 ? 11.960 5.446 -1.619 1.00 91.69 99 SER A C 1
ATOM 754 O O . SER A 1 99 ? 12.367 4.317 -1.848 1.00 91.69 99 SER A O 1
ATOM 756 N N . ARG A 1 100 ? 12.681 6.530 -1.944 1.00 88.75 100 ARG A N 1
ATOM 757 C CA . ARG A 1 100 ? 14.000 6.471 -2.601 1.00 88.75 100 ARG A CA 1
ATOM 758 C C . ARG A 1 100 ? 15.150 6.107 -1.666 1.00 88.75 100 ARG A C 1
ATOM 760 O O . ARG A 1 100 ? 16.210 5.723 -2.152 1.00 88.75 100 ARG A O 1
ATOM 767 N N . VAL A 1 101 ? 14.985 6.312 -0.362 1.00 90.44 101 VAL A N 1
ATOM 768 C CA . VAL A 1 101 ? 16.071 6.181 0.627 1.00 90.44 101 VAL A CA 1
ATOM 769 C C . VAL A 1 101 ? 15.726 5.236 1.771 1.00 90.44 101 VAL A C 1
ATOM 771 O O . VAL A 1 101 ? 16.594 4.917 2.577 1.00 90.44 101 VAL A O 1
ATOM 774 N N . SER A 1 102 ? 14.473 4.791 1.853 1.00 92.44 102 SER A N 1
ATOM 775 C CA . SER A 1 102 ? 13.974 3.947 2.926 1.00 92.44 102 SER A CA 1
ATOM 776 C C . SER A 1 102 ? 12.945 2.952 2.409 1.00 92.44 102 SER A C 1
ATOM 778 O O . SER A 1 102 ? 12.143 3.243 1.522 1.00 92.44 102 SER A O 1
ATOM 780 N N . THR A 1 103 ? 12.951 1.769 3.014 1.00 91.94 103 THR A N 1
ATOM 781 C CA . THR A 1 103 ? 11.902 0.761 2.857 1.00 91.94 103 THR A CA 1
ATOM 782 C C . THR A 1 103 ? 10.885 0.803 3.996 1.00 91.94 103 THR A C 1
ATOM 784 O O . THR A 1 103 ? 9.915 0.058 3.946 1.00 91.94 103 THR A O 1
ATOM 787 N N . ALA A 1 104 ? 11.059 1.661 5.007 1.00 95.88 104 ALA A N 1
ATOM 788 C CA . ALA A 1 104 ? 10.137 1.728 6.139 1.00 95.88 104 ALA A CA 1
ATOM 789 C C . ALA A 1 104 ? 8.711 2.101 5.671 1.00 95.88 104 ALA A C 1
ATOM 791 O O . ALA A 1 104 ? 8.553 3.073 4.928 1.00 95.88 104 ALA A O 1
ATOM 792 N N . PRO A 1 105 ? 7.665 1.369 6.079 1.00 97.56 105 PRO A N 1
ATOM 793 C CA . PRO A 1 105 ? 6.285 1.717 5.792 1.00 97.56 105 PRO A CA 1
ATOM 794 C C . PRO A 1 105 ? 5.910 3.086 6.348 1.00 97.56 105 PRO A C 1
ATOM 796 O O . PRO A 1 105 ? 6.408 3.517 7.391 1.00 97.56 105 PRO A O 1
ATOM 799 N N . ARG A 1 106 ? 4.995 3.767 5.661 1.00 97.56 106 ARG A N 1
ATOM 800 C CA . ARG A 1 106 ? 4.444 5.051 6.105 1.00 97.56 106 ARG A CA 1
ATOM 801 C C . ARG A 1 106 ? 2.944 4.933 6.279 1.00 97.56 106 ARG A C 1
ATOM 803 O O . ARG A 1 106 ? 2.280 4.426 5.383 1.00 97.56 106 ARG A O 1
ATOM 810 N N . TRP A 1 107 ? 2.404 5.399 7.396 1.00 97.56 107 TRP A N 1
ATOM 811 C CA . TRP A 1 107 ? 0.974 5.304 7.684 1.00 97.56 107 TRP A CA 1
ATOM 812 C C . TRP A 1 107 ? 0.346 6.668 7.946 1.00 97.56 107 TRP A C 1
ATOM 814 O O . T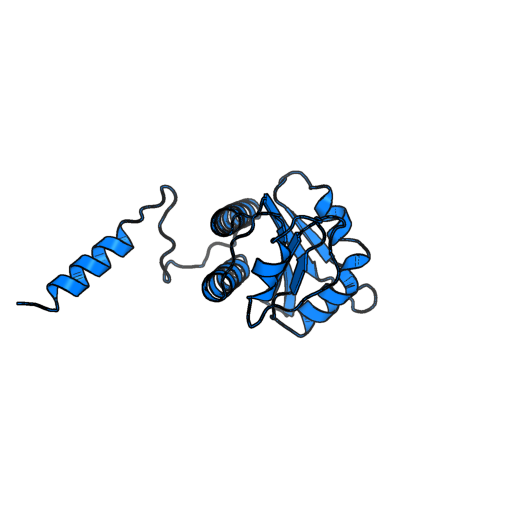RP A 1 107 ? 1.015 7.621 8.347 1.00 97.56 107 TRP A O 1
ATOM 824 N N . TRP A 1 108 ? -0.960 6.762 7.732 1.00 96.31 108 TRP A N 1
ATOM 825 C CA . TRP A 1 108 ? -1.758 7.925 8.102 1.00 96.31 108 TRP A CA 1
ATOM 826 C C . TRP A 1 108 ? -3.146 7.488 8.565 1.00 96.31 108 TRP A C 1
ATOM 828 O O . TRP A 1 108 ? -3.647 6.430 8.182 1.00 96.31 108 TRP A O 1
ATOM 838 N N . ALA A 1 109 ? -3.762 8.329 9.393 1.00 96.00 109 ALA A N 1
ATOM 839 C CA . ALA A 1 109 ? -5.141 8.165 9.822 1.00 96.00 109 ALA A CA 1
ATOM 840 C C . ALA A 1 109 ? -5.833 9.535 9.902 1.00 96.00 109 ALA A C 1
ATOM 842 O O . ALA A 1 109 ? -5.482 10.348 10.772 1.00 96.00 109 ALA A O 1
ATOM 843 N N . ASP A 1 110 ? -6.765 9.770 8.975 1.00 94.25 110 ASP A N 1
ATOM 844 C CA . ASP A 1 110 ? -7.473 11.036 8.717 1.00 94.25 110 ASP A CA 1
ATOM 845 C C . ASP A 1 110 ? -8.991 10.853 8.515 1.00 94.25 110 ASP A C 1
ATOM 847 O O . ASP A 1 110 ? -9.706 11.813 8.251 1.00 94.25 110 ASP A O 1
ATOM 851 N N . ASP A 1 111 ? -9.520 9.634 8.645 1.00 90.50 111 ASP A N 1
ATOM 852 C CA . ASP A 1 111 ? -10.948 9.348 8.432 1.00 90.50 111 ASP A CA 1
ATOM 853 C C . ASP A 1 111 ? -11.876 9.817 9.568 1.00 90.50 111 ASP A C 1
ATOM 855 O O . ASP A 1 111 ? -13.099 9.753 9.450 1.00 90.50 111 ASP A O 1
ATOM 859 N N . GLY A 1 112 ? -11.308 10.285 10.682 1.00 88.50 112 GLY A N 1
ATOM 860 C CA . GLY A 1 112 ? -12.056 10.749 11.851 1.00 88.50 112 GLY A CA 1
ATOM 861 C C . GLY A 1 112 ? -12.715 9.635 12.674 1.00 88.50 112 GLY A C 1
ATOM 862 O O . GLY A 1 112 ? -13.431 9.940 13.629 1.00 88.50 112 GLY A O 1
ATOM 863 N N . ILE A 1 113 ? -12.475 8.360 12.353 1.00 87.56 113 ILE A N 1
ATOM 864 C CA . ILE A 1 113 ? -13.043 7.222 13.081 1.00 87.56 113 ILE A CA 1
ATOM 865 C C . ILE A 1 113 ? -12.203 6.943 14.331 1.00 87.56 113 ILE A C 1
ATOM 867 O O . ILE A 1 113 ? -10.983 6.785 14.283 1.00 87.56 113 ILE A O 1
ATOM 871 N N . ALA A 1 114 ? -12.858 6.879 15.492 1.00 84.38 114 ALA A N 1
ATOM 872 C CA . ALA A 1 114 ? -12.184 6.583 16.750 1.00 84.38 114 ALA A CA 1
ATOM 873 C C . ALA A 1 114 ? -11.585 5.166 16.728 1.00 84.38 114 ALA A C 1
ATOM 875 O O . ALA A 1 114 ? -12.269 4.208 16.384 1.00 84.38 114 ALA A O 1
ATOM 876 N N . GLY A 1 115 ? -10.320 5.022 17.131 1.00 83.25 115 GLY A N 1
ATOM 877 C CA . GLY A 1 115 ? -9.643 3.720 17.184 1.00 83.25 115 GLY A CA 1
ATOM 878 C C . GLY A 1 115 ? -8.808 3.388 15.944 1.00 83.25 115 GLY A C 1
ATOM 879 O O . GLY A 1 115 ? -7.885 2.582 16.039 1.00 83.25 115 GLY A O 1
ATOM 880 N N . SER A 1 116 ? -9.070 4.033 14.803 1.00 85.19 116 SER A N 1
ATOM 881 C CA . SER A 1 116 ? -8.412 3.696 13.537 1.00 85.19 116 SER A CA 1
ATOM 882 C C . SER A 1 116 ? -6.909 4.008 13.545 1.00 85.19 116 SER A C 1
ATOM 884 O O . SER A 1 116 ? -6.085 3.228 13.071 1.00 85.19 116 SER A O 1
ATOM 886 N N . ARG A 1 117 ? -6.525 5.115 14.188 1.00 92.94 117 ARG A N 1
ATOM 887 C CA . ARG A 1 117 ? -5.127 5.523 14.375 1.00 92.94 117 ARG A CA 1
ATOM 888 C C . ARG A 1 117 ? -4.332 4.548 15.251 1.00 92.94 117 ARG A C 1
ATOM 890 O O . ARG A 1 117 ? -3.139 4.369 15.020 1.00 92.94 117 ARG A O 1
ATOM 897 N N . GLN A 1 118 ? -4.965 3.947 16.256 1.00 93.62 118 GLN A N 1
ATOM 898 C CA . GLN A 1 118 ? -4.303 3.110 17.257 1.00 93.62 118 GLN A CA 1
ATOM 899 C C . GLN A 1 118 ? -3.682 1.860 16.628 1.00 93.62 118 GLN A C 1
ATOM 901 O O . GLN A 1 118 ? -2.583 1.481 17.024 1.00 93.62 118 GLN A O 1
ATOM 906 N N . VAL A 1 119 ? -4.338 1.282 15.614 1.00 92.88 119 VAL A N 1
ATOM 907 C CA . VAL A 1 119 ? -3.816 0.137 14.849 1.00 92.88 119 VAL A CA 1
ATOM 908 C C . VAL A 1 119 ? -2.453 0.465 14.241 1.00 92.88 119 VAL A C 1
ATOM 910 O O . VAL A 1 119 ? -1.506 -0.308 14.361 1.00 92.88 119 VAL A O 1
ATOM 913 N N . PHE A 1 120 ? -2.319 1.642 13.631 1.00 96.12 120 PHE A N 1
ATOM 914 C CA . PHE A 1 120 ? -1.063 2.041 13.004 1.00 96.12 120 PHE A CA 1
ATOM 915 C C . PHE A 1 120 ? -0.002 2.481 14.017 1.00 96.12 120 PHE A C 1
ATOM 917 O O . PHE A 1 120 ? 1.180 2.216 13.825 1.00 96.12 120 PHE A O 1
ATOM 924 N N . GLN A 1 121 ? -0.410 3.119 15.119 1.00 95.81 121 GLN A N 1
ATOM 925 C CA . GLN A 1 121 ? 0.508 3.541 16.183 1.00 95.81 121 GLN A CA 1
ATOM 926 C C . GLN A 1 121 ? 1.187 2.371 16.900 1.00 95.81 121 GLN A C 1
ATOM 928 O O . GLN A 1 121 ? 2.255 2.567 17.473 1.00 95.81 121 GLN A O 1
ATOM 933 N N . SER A 1 122 ? 0.581 1.180 16.891 1.00 95.31 122 SER A N 1
ATOM 934 C CA . SER A 1 122 ? 1.195 -0.017 17.473 1.00 95.31 122 SER A CA 1
ATOM 935 C C . SER A 1 122 ? 2.285 -0.658 16.610 1.00 95.31 122 SER A C 1
ATOM 937 O O . SER A 1 122 ? 2.961 -1.556 17.098 1.00 95.31 122 SER A O 1
ATOM 939 N N . LEU A 1 123 ? 2.468 -0.221 15.359 1.00 97.25 123 LEU A N 1
ATOM 940 C CA . LEU A 1 123 ? 3.459 -0.788 14.440 1.00 97.25 123 LEU A CA 1
ATOM 941 C C . LEU A 1 123 ? 4.853 -0.244 14.772 1.00 97.25 123 LEU A C 1
ATOM 943 O O . LEU A 1 123 ? 5.087 0.963 14.720 1.00 97.25 123 LEU A O 1
ATOM 947 N N . ALA A 1 124 ? 5.796 -1.128 15.089 1.00 96.31 124 ALA A N 1
ATOM 948 C CA . ALA A 1 124 ? 7.095 -0.756 15.647 1.00 96.31 124 ALA A CA 1
ATOM 949 C C . ALA A 1 124 ? 8.027 -0.051 14.647 1.00 96.31 124 ALA A C 1
ATOM 951 O O . ALA A 1 124 ? 8.952 0.656 15.048 1.00 96.31 124 ALA A O 1
ATOM 952 N N . TRP A 1 125 ? 7.810 -0.264 13.349 1.00 95.75 125 TRP A N 1
ATOM 953 C CA . TRP A 1 125 ? 8.722 0.160 12.282 1.00 95.75 125 TRP A CA 1
ATOM 954 C C . TRP A 1 125 ? 8.020 0.873 11.117 1.00 95.75 125 TRP A C 1
ATOM 956 O O . TRP A 1 125 ? 8.639 1.136 10.085 1.00 95.75 125 TRP A O 1
ATOM 966 N N . ALA A 1 126 ? 6.736 1.205 11.289 1.00 97.38 126 ALA A N 1
ATOM 967 C CA . ALA A 1 126 ? 5.993 2.059 10.375 1.00 97.38 126 ALA A CA 1
ATOM 968 C C . ALA A 1 126 ? 5.909 3.481 10.942 1.00 97.38 126 ALA A C 1
ATOM 970 O O . ALA A 1 126 ? 5.543 3.692 12.098 1.00 97.38 126 ALA A O 1
ATOM 971 N N . GLU A 1 127 ? 6.202 4.478 10.117 1.00 96.44 127 GLU A N 1
ATOM 972 C CA . GLU A 1 127 ? 6.274 5.869 10.561 1.00 96.44 127 GLU A CA 1
ATOM 973 C C . GLU A 1 127 ? 5.054 6.683 10.097 1.00 96.44 127 GLU A C 1
ATOM 975 O O . GLU A 1 127 ? 4.555 6.474 8.988 1.00 96.44 127 GLU A O 1
ATOM 980 N N . PRO A 1 128 ? 4.570 7.651 10.893 1.00 96.19 128 PRO A N 1
ATOM 981 C CA . PRO A 1 128 ? 3.465 8.503 10.477 1.00 96.19 128 PRO A CA 1
ATOM 982 C C . PRO A 1 128 ? 3.859 9.425 9.313 1.00 96.19 128 PRO A C 1
ATOM 984 O O . PRO A 1 128 ? 4.987 9.917 9.222 1.00 96.19 128 PRO A O 1
ATOM 987 N N . THR A 1 129 ? 2.899 9.726 8.443 1.00 95.00 129 THR A N 1
ATOM 988 C CA . THR A 1 129 ? 3.031 10.707 7.362 1.00 95.00 129 THR A CA 1
ATOM 989 C C . THR A 1 129 ? 1.751 11.529 7.187 1.00 95.00 129 THR A C 1
ATOM 991 O O . THR A 1 129 ? 0.724 11.249 7.807 1.00 95.00 129 THR A O 1
ATOM 994 N N . ALA A 1 130 ? 1.817 12.577 6.363 1.00 93.06 130 ALA A N 1
ATOM 995 C CA . ALA A 1 130 ? 0.633 13.334 5.982 1.00 93.06 130 ALA A CA 1
ATOM 996 C C . ALA A 1 130 ? -0.304 12.456 5.125 1.00 93.06 130 ALA A C 1
ATOM 998 O O . ALA A 1 130 ? 0.185 11.633 4.347 1.00 93.06 130 ALA A O 1
ATOM 999 N N . PRO A 1 131 ? -1.633 12.624 5.223 1.00 93.81 131 PRO A N 1
ATOM 1000 C CA . PRO A 1 131 ? -2.569 11.823 4.441 1.00 93.81 1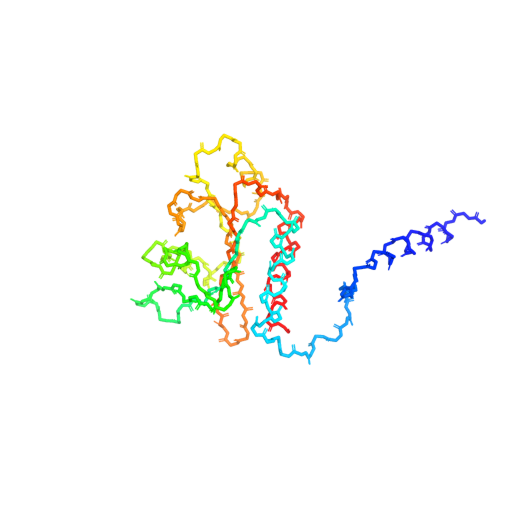31 PRO A CA 1
ATOM 1001 C C . PRO A 1 131 ? -2.334 11.953 2.932 1.00 93.81 131 PRO A C 1
ATOM 1003 O O . PRO A 1 131 ? -2.337 13.057 2.383 1.00 93.81 131 PRO A O 1
ATOM 1006 N N . LEU A 1 132 ? -2.176 10.817 2.244 1.00 93.06 132 LEU A N 1
ATOM 1007 C CA . LEU A 1 132 ? -2.000 10.804 0.783 1.00 93.06 132 LEU A CA 1
ATOM 1008 C C . LEU A 1 132 ? -3.311 11.105 0.039 1.00 93.06 132 LEU A C 1
ATOM 1010 O O . LEU A 1 132 ? -3.295 11.622 -1.077 1.00 93.06 132 LEU A O 1
ATOM 1014 N N . ALA A 1 133 ? -4.446 10.811 0.673 1.00 91.31 133 ALA A N 1
ATOM 1015 C CA . ALA A 1 133 ? -5.775 11.204 0.228 1.00 91.31 133 ALA A CA 1
ATOM 1016 C C . ALA A 1 133 ? -6.581 11.743 1.427 1.00 91.31 133 ALA A C 1
ATOM 1018 O O . ALA A 1 133 ? -6.566 11.106 2.485 1.00 91.31 133 ALA A O 1
ATOM 1019 N N . PRO A 1 134 ? -7.279 12.886 1.292 1.00 90.75 134 PRO A N 1
ATOM 1020 C CA . PRO A 1 134 ? -8.063 13.461 2.386 1.00 90.75 134 PRO A CA 1
ATOM 1021 C C . PRO A 1 134 ? -9.142 12.506 2.902 1.00 90.75 134 PRO A C 1
ATOM 1023 O O . PRO A 1 134 ? -9.811 11.851 2.101 1.00 90.75 134 PRO A O 1
ATOM 1026 N N . GLY A 1 135 ? -9.338 12.463 4.220 1.00 92.75 135 GLY A N 1
ATOM 1027 C CA . GLY A 1 135 ? -10.390 11.664 4.849 1.00 92.75 135 GLY A CA 1
ATOM 1028 C C . GLY A 1 135 ? -10.166 10.155 4.757 1.00 92.75 135 GLY A C 1
ATOM 1029 O O . GLY A 1 135 ? -11.126 9.390 4.827 1.00 92.75 135 GLY A O 1
ATOM 1030 N N . THR A 1 136 ? -8.923 9.714 4.545 1.00 94.25 136 THR A N 1
ATOM 1031 C CA . THR A 1 136 ? -8.584 8.290 4.442 1.00 94.25 136 THR A CA 1
ATOM 1032 C C . THR A 1 136 ? -7.636 7.861 5.544 1.00 94.25 136 THR A C 1
ATOM 1034 O O . THR A 1 136 ? -6.866 8.658 6.078 1.00 94.25 136 THR A O 1
ATOM 1037 N N . ASN A 1 137 ? -7.637 6.564 5.814 1.00 96.38 137 ASN A N 1
ATOM 1038 C CA . ASN A 1 137 ? -6.543 5.908 6.506 1.00 96.38 137 ASN A CA 1
ATOM 1039 C C . ASN A 1 137 ? -5.836 4.988 5.538 1.00 96.38 137 ASN A C 1
ATOM 1041 O O . ASN A 1 137 ? -6.460 4.451 4.615 1.00 96.38 137 ASN A O 1
ATOM 1045 N N . GLY A 1 138 ? -4.556 4.771 5.782 1.00 96.94 138 GLY A N 1
ATOM 1046 C CA . GLY A 1 138 ? -3.820 3.834 4.973 1.00 96.94 138 GLY A CA 1
ATOM 1047 C C . GLY A 1 138 ? -2.390 3.639 5.410 1.00 96.94 138 GLY A C 1
ATOM 1048 O O . GLY A 1 138 ? -1.871 4.297 6.316 1.00 96.94 138 GLY A O 1
ATOM 1049 N N . ILE A 1 139 ? -1.766 2.710 4.703 1.00 97.94 139 ILE A N 1
ATOM 1050 C CA . ILE A 1 139 ? -0.349 2.415 4.797 1.00 97.94 139 ILE A CA 1
ATOM 1051 C C . ILE A 1 139 ? 0.243 2.354 3.395 1.00 97.94 139 ILE A C 1
ATOM 1053 O O . ILE A 1 139 ? -0.372 1.854 2.451 1.00 97.94 139 ILE A O 1
ATOM 1057 N N . ALA A 1 140 ? 1.447 2.884 3.263 1.00 97.38 140 ALA A N 1
ATOM 1058 C CA . ALA A 1 140 ? 2.229 2.895 2.049 1.00 97.38 140 ALA A CA 1
ATOM 1059 C C . ALA A 1 140 ? 3.514 2.097 2.275 1.00 97.38 140 ALA A C 1
ATOM 1061 O O . ALA A 1 140 ? 4.259 2.350 3.223 1.00 97.38 140 ALA A O 1
ATOM 1062 N N . LEU A 1 141 ? 3.753 1.130 1.397 1.00 97.19 141 LEU A N 1
ATOM 1063 C CA . LEU A 1 141 ? 4.854 0.178 1.441 1.00 97.19 141 LEU A CA 1
ATOM 1064 C C . LEU A 1 141 ? 5.804 0.478 0.276 1.00 97.19 141 LEU A C 1
ATOM 1066 O O . LEU A 1 141 ? 5.451 0.203 -0.879 1.00 97.19 141 LEU A O 1
ATOM 1070 N N . PRO A 1 142 ? 6.989 1.060 0.531 1.00 95.31 142 PRO A N 1
ATOM 1071 C CA . PRO A 1 142 ? 7.979 1.259 -0.518 1.00 95.31 142 PRO A CA 1
ATOM 1072 C C . PRO A 1 142 ? 8.457 -0.087 -1.068 1.00 95.31 142 PRO A C 1
ATOM 1074 O O . PRO A 1 142 ? 8.857 -0.972 -0.312 1.00 95.31 142 PRO A O 1
ATOM 1077 N N . VAL A 1 143 ? 8.442 -0.241 -2.387 1.00 92.75 143 VAL A N 1
ATOM 1078 C CA . VAL A 1 143 ? 8.885 -1.448 -3.099 1.00 92.75 143 VAL A CA 1
ATOM 1079 C C . VAL A 1 143 ? 9.932 -1.072 -4.136 1.00 92.75 143 VAL A C 1
ATOM 1081 O O . VAL A 1 143 ? 9.935 0.038 -4.661 1.00 92.75 143 VAL A O 1
ATOM 1084 N N . HIS A 1 144 ? 10.836 -1.996 -4.434 1.00 87.81 144 HIS A N 1
ATOM 1085 C CA . HIS A 1 144 ? 11.912 -1.777 -5.393 1.00 87.81 144 HIS A CA 1
ATOM 1086 C C . HIS A 1 144 ? 11.967 -2.935 -6.380 1.00 87.81 144 HIS A C 1
ATOM 1088 O O . HIS A 1 144 ? 11.738 -4.084 -6.008 1.00 87.81 144 HIS A O 1
ATOM 1094 N N . ALA A 1 145 ? 12.283 -2.609 -7.626 1.00 78.69 145 ALA A N 1
ATOM 1095 C CA . ALA A 1 145 ? 12.536 -3.564 -8.689 1.00 78.69 145 ALA A CA 1
ATOM 1096 C C . ALA A 1 145 ? 13.937 -3.332 -9.271 1.00 78.69 145 ALA A C 1
ATOM 1098 O O . ALA A 1 145 ? 14.632 -2.364 -8.932 1.00 78.69 145 ALA A O 1
ATOM 1099 N N . ASP A 1 146 ? 14.348 -4.226 -10.166 1.00 72.06 146 ASP A N 1
ATOM 1100 C CA . ASP A 1 146 ? 15.651 -4.158 -10.813 1.00 72.06 146 ASP A CA 1
ATOM 1101 C C . ASP A 1 146 ? 15.927 -2.791 -11.457 1.00 72.06 146 ASP A C 1
ATOM 1103 O O . ASP A 1 146 ? 15.029 -2.050 -11.869 1.00 72.06 146 ASP A O 1
ATOM 1107 N N . ARG A 1 147 ? 17.219 -2.464 -11.583 1.00 74.56 147 ARG A N 1
ATOM 1108 C CA . ARG A 1 147 ? 17.717 -1.203 -12.171 1.00 74.56 147 ARG A CA 1
ATOM 1109 C C . ARG A 1 147 ? 17.309 0.052 -11.388 1.00 74.56 147 ARG A C 1
ATOM 1111 O O . ARG A 1 147 ? 17.193 1.130 -11.969 1.00 74.56 147 ARG A O 1
ATOM 1118 N N . GLY A 1 148 ? 17.114 -0.086 -10.076 1.00 72.88 148 GLY A N 1
ATOM 1119 C CA . GLY A 1 148 ? 16.836 1.036 -9.178 1.00 72.88 148 GLY A CA 1
ATOM 1120 C C . GLY A 1 148 ? 15.449 1.646 -9.374 1.00 72.88 148 GLY A C 1
ATOM 1121 O O . GLY A 1 148 ? 15.244 2.811 -9.036 1.00 72.88 148 GLY A O 1
ATOM 1122 N N . GLN A 1 149 ? 14.508 0.889 -9.948 1.00 81.88 149 GLN A N 1
ATOM 1123 C CA . GLN A 1 149 ? 13.118 1.320 -10.025 1.00 81.88 149 GLN A CA 1
ATOM 1124 C C . GLN A 1 149 ? 12.490 1.239 -8.637 1.00 81.88 149 GLN A C 1
ATOM 1126 O O . GLN A 1 149 ? 12.618 0.235 -7.939 1.00 81.88 149 GLN A O 1
ATOM 1131 N N . CYS A 1 150 ? 11.810 2.310 -8.250 1.00 88.69 150 CYS A N 1
ATOM 1132 C CA . CYS A 1 150 ? 11.147 2.439 -6.965 1.00 88.69 150 CYS A CA 1
ATOM 1133 C C . CYS A 1 150 ? 9.645 2.611 -7.196 1.00 88.69 150 CYS A C 1
ATOM 1135 O O . CYS A 1 150 ? 9.207 3.300 -8.124 1.00 88.69 150 CYS A O 1
ATOM 1137 N N . GLY A 1 151 ? 8.854 1.977 -6.347 1.00 92.00 151 GLY A N 1
ATOM 1138 C CA . GLY A 1 151 ? 7.411 2.068 -6.342 1.00 92.00 151 GLY A CA 1
ATOM 1139 C C . GLY A 1 151 ? 6.866 2.138 -4.927 1.00 92.00 151 GLY A C 1
ATOM 1140 O O . GLY A 1 151 ? 7.587 2.052 -3.934 1.00 92.00 151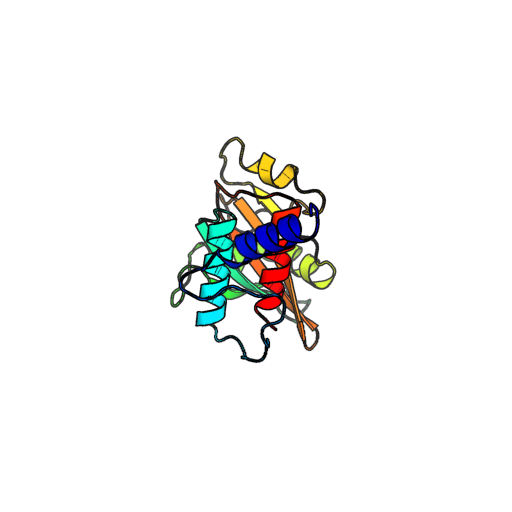 GLY A O 1
ATOM 1141 N N . LEU A 1 152 ? 5.557 2.294 -4.856 1.00 94.38 152 LEU A N 1
ATOM 1142 C CA . LEU A 1 152 ? 4.802 2.399 -3.628 1.00 94.38 152 LEU A CA 1
ATOM 1143 C C . LEU A 1 152 ? 3.534 1.570 -3.788 1.00 94.38 152 LEU A C 1
ATOM 1145 O O . LEU A 1 152 ? 2.737 1.833 -4.691 1.00 94.38 152 LEU A O 1
ATOM 1149 N N . VAL A 1 153 ? 3.348 0.577 -2.925 1.00 96.81 153 VAL A N 1
ATOM 1150 C CA . VAL A 1 153 ? 2.055 -0.099 -2.784 1.00 96.81 153 VAL A CA 1
ATOM 1151 C C . VAL A 1 153 ? 1.303 0.587 -1.658 1.00 96.81 153 VAL A C 1
ATOM 1153 O O . VAL A 1 153 ? 1.831 0.733 -0.561 1.00 96.81 153 VAL A O 1
ATOM 1156 N N . VAL A 1 154 ? 0.086 1.036 -1.927 1.00 97.50 154 VAL A N 1
ATOM 1157 C CA . VAL A 1 154 ? -0.768 1.709 -0.949 1.00 97.50 154 VAL A CA 1
ATOM 1158 C C . VAL A 1 154 ? -1.976 0.835 -0.668 1.00 97.50 154 VAL A C 1
ATOM 1160 O O . VAL A 1 154 ? -2.615 0.370 -1.607 1.00 97.50 154 VAL A O 1
ATOM 1163 N N . PHE A 1 155 ? -2.311 0.667 0.608 1.00 98.12 155 PHE A N 1
ATOM 1164 C CA . PHE A 1 155 ? -3.571 0.085 1.063 1.00 98.12 155 PHE A CA 1
ATOM 1165 C C . PHE A 1 155 ? -4.353 1.129 1.854 1.00 98.12 155 PHE A C 1
ATOM 1167 O O . PHE A 1 155 ? -3.769 1.861 2.654 1.00 98.12 155 PHE A O 1
ATOM 1174 N N . LEU A 1 156 ? -5.661 1.198 1.613 1.00 97.31 156 LEU A N 1
ATOM 1175 C CA . LEU A 1 156 ? -6.580 2.135 2.253 1.00 97.31 156 LEU A CA 1
ATOM 1176 C C . LEU A 1 156 ? -7.688 1.368 2.966 1.00 97.31 156 LEU A C 1
ATOM 1178 O O . LEU A 1 156 ? -8.179 0.370 2.441 1.00 97.31 156 LEU A O 1
ATOM 1182 N N . GLY A 1 157 ? -8.135 1.868 4.112 1.00 95.69 157 GLY A N 1
ATOM 1183 C CA . GLY A 1 157 ? -9.290 1.309 4.808 1.00 95.69 157 GLY A CA 1
ATOM 1184 C C . GLY A 1 157 ? -9.394 1.768 6.255 1.00 95.69 157 GLY A C 1
ATOM 1185 O O . GLY A 1 157 ? -8.392 1.933 6.945 1.00 95.69 157 GLY A O 1
ATOM 1186 N N . SER A 1 158 ? -10.623 1.960 6.723 1.00 92.81 158 SER A N 1
ATOM 1187 C CA . SER A 1 158 ? -10.905 2.361 8.106 1.00 92.81 158 SER A CA 1
ATOM 1188 C C . SER A 1 158 ? -10.827 1.207 9.102 1.00 92.81 158 SER A C 1
ATOM 1190 O O . SER A 1 158 ? -10.550 1.425 10.277 1.00 92.81 158 SER A O 1
ATOM 1192 N N . GLU A 1 159 ? -11.053 -0.018 8.630 1.00 93.44 159 GLU A N 1
ATOM 1193 C CA . GLU A 1 159 ? -11.127 -1.230 9.451 1.00 93.44 159 GLU A CA 1
ATOM 1194 C C . GLU A 1 159 ? -9.898 -2.130 9.270 1.00 93.44 159 GLU A C 1
ATOM 1196 O O . GLU A 1 159 ? -9.968 -3.339 9.492 1.00 93.44 159 GLU A O 1
ATOM 1201 N N . MET A 1 160 ? -8.774 -1.552 8.836 1.00 95.31 160 MET A N 1
ATOM 1202 C CA . MET A 1 160 ? -7.553 -2.311 8.602 1.00 95.31 160 MET A CA 1
ATOM 1203 C C . MET A 1 160 ? -7.081 -3.005 9.882 1.00 95.31 160 MET A C 1
ATOM 1205 O O . MET A 1 160 ? -7.067 -2.411 10.960 1.00 95.31 160 MET A O 1
ATOM 1209 N N . ALA A 1 161 ? -6.650 -4.254 9.741 1.00 94.31 161 ALA A N 1
ATOM 1210 C CA . ALA A 1 161 ? -6.089 -5.060 10.813 1.00 94.31 161 ALA A CA 1
ATOM 1211 C C . ALA A 1 161 ? -4.612 -5.327 10.515 1.00 94.31 161 ALA A C 1
ATOM 1213 O O . ALA A 1 161 ? -4.280 -6.031 9.563 1.00 94.31 161 ALA A O 1
ATOM 1214 N N . LEU A 1 162 ? -3.724 -4.741 11.322 1.00 95.75 162 LEU A N 1
ATOM 1215 C CA . LEU A 1 162 ? -2.277 -4.862 11.163 1.00 95.75 162 LEU A CA 1
ATOM 1216 C C . LEU A 1 162 ? -1.601 -5.175 12.500 1.00 95.75 162 LEU A C 1
ATOM 1218 O O . LEU A 1 162 ? -1.983 -4.676 13.556 1.00 95.75 162 LEU A O 1
ATOM 1222 N N . SER A 1 163 ? -0.557 -5.983 12.409 1.00 96.62 163 SER A N 1
ATOM 1223 C CA . SER A 1 163 ? 0.453 -6.282 13.420 1.00 96.62 163 SER A CA 1
ATOM 1224 C C . SER A 1 163 ? 1.830 -6.165 12.764 1.00 96.62 163 SER A C 1
ATOM 1226 O O . SER A 1 163 ? 1.922 -6.124 11.538 1.00 96.62 163 SER A O 1
ATOM 1228 N N . ASP A 1 164 ? 2.915 -6.158 13.539 1.00 97.12 164 ASP A N 1
ATOM 1229 C CA . ASP A 1 164 ? 4.261 -6.139 12.948 1.00 97.12 164 ASP A CA 1
ATOM 1230 C C . ASP A 1 164 ? 4.526 -7.361 12.052 1.00 97.12 164 ASP A C 1
ATOM 1232 O O . ASP A 1 164 ? 5.111 -7.215 10.978 1.00 97.12 164 ASP A O 1
ATOM 1236 N N . ASP A 1 165 ? 4.035 -8.543 12.442 1.00 96.50 165 ASP A N 1
ATOM 1237 C CA . ASP A 1 165 ? 4.185 -9.780 11.667 1.00 96.50 165 ASP A CA 1
ATOM 1238 C C . ASP A 1 165 ? 3.451 -9.698 10.324 1.00 96.50 165 ASP A C 1
ATOM 1240 O O . ASP A 1 165 ? 4.031 -9.964 9.268 1.00 96.50 165 ASP A O 1
ATOM 1244 N N . THR A 1 166 ? 2.183 -9.274 10.349 1.00 96.69 166 THR A N 1
ATOM 1245 C CA . THR A 1 166 ? 1.389 -9.118 9.121 1.00 96.69 166 THR A CA 1
ATOM 1246 C C . THR A 1 166 ? 1.939 -7.995 8.250 1.00 96.69 166 THR A C 1
ATOM 1248 O O . THR A 1 166 ? 1.980 -8.147 7.033 1.00 96.69 166 THR A O 1
ATOM 1251 N N . LEU A 1 167 ? 2.454 -6.911 8.842 1.00 97.50 167 LEU A N 1
ATOM 1252 C CA . LEU A 1 167 ? 3.128 -5.841 8.110 1.00 97.50 167 LEU A CA 1
ATOM 1253 C C . LEU A 1 167 ? 4.374 -6.353 7.370 1.00 97.50 167 LEU A C 1
ATOM 1255 O O . LEU A 1 167 ? 4.559 -6.041 6.192 1.00 97.50 167 LEU A O 1
ATOM 1259 N N . CYS A 1 168 ? 5.203 -7.171 8.025 1.00 96.19 168 CYS A N 1
ATOM 1260 C CA . CYS A 1 168 ? 6.355 -7.808 7.381 1.00 96.19 168 CYS A CA 1
ATOM 1261 C C . CYS A 1 168 ? 5.917 -8.709 6.219 1.00 96.19 168 CYS A C 1
ATOM 1263 O O . CYS A 1 168 ? 6.497 -8.653 5.131 1.00 96.19 168 CYS A O 1
ATOM 1265 N N . GLU A 1 169 ? 4.872 -9.511 6.427 1.00 96.25 169 GLU A N 1
ATOM 1266 C CA . GLU A 1 169 ? 4.354 -10.433 5.419 1.00 96.25 169 GLU A CA 1
ATOM 1267 C C . GLU A 1 169 ? 3.814 -9.699 4.182 1.00 96.25 169 GLU A C 1
ATOM 1269 O O . GLU A 1 169 ? 4.219 -9.998 3.053 1.00 96.25 169 GLU A O 1
ATOM 1274 N N . ILE A 1 170 ? 2.934 -8.707 4.363 1.00 96.44 170 ILE A N 1
ATOM 1275 C CA . ILE A 1 170 ? 2.358 -7.961 3.236 1.00 96.44 170 ILE A CA 1
ATOM 1276 C C . ILE A 1 170 ? 3.416 -7.153 2.492 1.00 96.44 170 ILE A C 1
ATOM 1278 O O . ILE A 1 170 ? 3.308 -6.973 1.276 1.00 96.44 170 ILE A O 1
ATOM 1282 N N . HIS A 1 171 ? 4.455 -6.684 3.187 1.00 95.50 171 HIS A N 1
ATOM 1283 C CA . HIS A 1 171 ? 5.545 -5.956 2.555 1.00 95.50 171 HIS A CA 1
ATOM 1284 C C . HIS A 1 171 ? 6.388 -6.886 1.683 1.00 95.50 171 HIS A C 1
ATOM 1286 O O . HIS A 1 171 ? 6.622 -6.570 0.516 1.00 95.50 171 HIS A O 1
ATOM 1292 N N . ALA A 1 172 ? 6.727 -8.081 2.175 1.00 93.62 172 ALA A N 1
ATOM 1293 C CA . ALA A 1 172 ? 7.398 -9.111 1.381 1.00 93.62 172 ALA A CA 1
ATOM 1294 C C . ALA A 1 172 ? 6.564 -9.537 0.157 1.00 93.62 172 ALA A C 1
ATOM 1296 O O . ALA A 1 172 ? 7.081 -9.619 -0.960 1.00 93.62 172 ALA A O 1
ATOM 1297 N N . ARG A 1 173 ? 5.251 -9.735 0.331 1.00 94.00 173 ARG A N 1
ATOM 1298 C CA . ARG A 1 173 ? 4.324 -10.055 -0.770 1.00 94.00 173 ARG A CA 1
ATOM 1299 C C . ARG A 1 173 ? 4.211 -8.919 -1.788 1.00 94.00 173 ARG A C 1
ATOM 1301 O O . ARG A 1 173 ? 4.072 -9.188 -2.979 1.00 94.00 173 ARG A O 1
ATOM 1308 N N . SER A 1 174 ? 4.318 -7.670 -1.337 1.00 92.81 174 SER A N 1
ATOM 1309 C CA . SER A 1 174 ? 4.344 -6.486 -2.204 1.00 92.81 174 SER A CA 1
ATOM 1310 C C . SER A 1 174 ? 5.624 -6.418 -3.047 1.00 92.81 174 SER A C 1
ATOM 1312 O O . SER A 1 174 ? 5.551 -6.085 -4.227 1.00 92.81 174 SER A O 1
ATOM 1314 N N . PHE A 1 175 ? 6.783 -6.801 -2.498 1.00 87.94 175 PHE A N 1
ATOM 1315 C CA . PHE A 1 175 ? 8.018 -6.962 -3.283 1.00 87.94 175 PHE A CA 1
ATOM 1316 C C . PHE A 1 175 ? 7.899 -8.081 -4.326 1.00 87.94 175 PHE A C 1
ATOM 1318 O O . PHE A 1 175 ? 8.313 -7.910 -5.471 1.00 87.94 175 PHE A O 1
ATOM 1325 N N . ALA A 1 176 ? 7.263 -9.198 -3.967 1.00 86.69 176 ALA A N 1
ATOM 1326 C CA . ALA A 1 176 ? 7.057 -10.338 -4.862 1.00 86.69 176 ALA A CA 1
ATOM 1327 C C . ALA A 1 176 ? 6.080 -10.062 -6.028 1.00 86.69 176 ALA A C 1
ATOM 1329 O O . ALA A 1 176 ? 5.862 -10.933 -6.871 1.00 86.69 176 ALA A O 1
ATOM 1330 N N . LEU A 1 177 ? 5.477 -8.870 -6.109 1.00 82.81 177 LEU A N 1
ATOM 1331 C CA . LEU A 1 177 ? 4.725 -8.443 -7.296 1.00 82.81 177 LEU A CA 1
ATOM 1332 C C . LEU A 1 177 ? 5.632 -8.229 -8.518 1.00 82.81 177 LEU A C 1
ATOM 1334 O O . LEU A 1 177 ? 5.135 -8.268 -9.641 1.00 82.81 177 LEU A O 1
ATOM 1338 N N . PHE A 1 178 ? 6.931 -8.008 -8.296 1.00 69.12 178 PHE A N 1
ATOM 1339 C CA . PHE A 1 178 ? 7.914 -7.655 -9.327 1.00 69.12 178 PHE A CA 1
ATOM 1340 C C . PHE A 1 178 ? 8.961 -8.746 -9.595 1.00 69.12 178 PHE A C 1
ATOM 1342 O O . PHE A 1 178 ? 9.851 -8.519 -10.412 1.00 69.12 178 PHE A O 1
ATOM 1349 N N . ALA A 1 179 ? 8.867 -9.883 -8.898 1.00 58.88 179 ALA A N 1
ATOM 1350 C CA . ALA A 1 179 ? 9.769 -11.031 -9.015 1.00 58.88 179 ALA A CA 1
ATOM 1351 C C . ALA A 1 179 ? 9.226 -12.104 -9.971 1.00 58.88 179 ALA A C 1
ATOM 1353 O O . ALA A 1 179 ? 7.982 -12.259 -10.053 1.00 58.88 179 ALA A O 1
#

Foldseek 3Di:
DPDPVVVVVVVVVVVPPPDVVDDPDPDPDLPDQQDPVNLLVLLVVLCVVFVFPKKWKWWFDPDLVDGFTHTPDMNPPVDHDPLVVLLRDPQCRVVSVCLLPDQFKEWEAALPDPPQVVQQVQAPGYYYDDDSGHNWTWMWGWEAAPPSIIMIMITIDSRTHDDNVSVVVSNVSNNSSRD

Solvent-accessible surface area (backbone atoms only — not comparable to full-atom val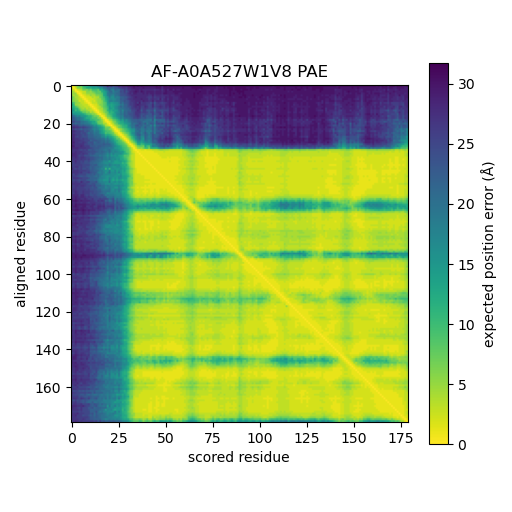ues): 10075 Å² total; per-residue (Å²): 142,85,59,68,67,57,54,53,54,50,54,52,62,72,66,64,65,69,47,98,84,61,69,89,54,97,80,64,84,74,79,57,86,61,48,71,70,53,39,50,53,52,50,52,51,53,26,58,76,28,41,29,79,37,40,36,38,25,37,43,47,89,48,81,93,59,52,28,36,42,76,76,49,33,70,46,56,96,52,77,48,73,59,56,59,40,35,38,31,84,61,21,38,65,59,40,58,43,39,76,79,40,64,62,32,36,30,31,68,50,57,83,57,87,70,46,51,57,47,56,70,69,30,88,66,44,42,84,49,79,57,45,35,88,63,34,23,36,42,35,37,36,31,68,44,82,94,80,41,40,27,35,41,35,39,28,32,75,70,48,55,66,48,61,68,54,49,53,49,51,48,54,54,56,39,54,54,74,76

Radius of gyration: 17.83 Å; Cα contacts (8 Å, |Δi|>4): 283; chains: 1; bounding box: 31×61×36 Å

pLDDT: mean 82.85, std 18.78, range [37.62, 98.12]